Protein AF-A0A8S3YF12-F1 (afdb_monomer_lite)

Secondary structure (DSSP, 8-state):
------SSSHHHHHHHHHHHHHHTS------------------------------------HHHHHHHHHHHHHHHHHHHHHHHHHHHS-GGGPPBPPPPP--HHHHHHHHHHHHHHHHHHHT--SHHHHHHHHHHHHHHHHHHHT---B-SS----------HHHHHHHHHHHHHHHHHHHHHHHHTT---HHHHHHHHHHTTTS---TTSTTHHHHHHHHHHHHHHHHHHHHHHHHHHHHHHHHHTT----

Radius of gyration: 35.57 Å; chains: 1; bounding box: 66×86×98 Å

Sequence (253 aa):
MLSNNNNNNNNNDVAELERLRREAVPSSDENATAEDAAPQIVEQPANLDAAVNTPVVVDSNDDGTVAQELELEHMRSTLEEAIVETRSTPLENRPRLPRITLSKRNQAVVRALNPMLVTYLEACRDLCETDSILFGAALAVCRIIGANVSSAGRATGQISAIPAWRRRIEERIAKARALIDRLICFRSGNNRPRIMRTVRMAFAGTNVSLSQPDITQKLTERIDDLQQRIAAWGKRIRPIYLVYREVDTVQPE

Foldseek 3Di:
DDDDDDPPPVVVVVVVVVVVVVVPDPDDDDDDDDDDDDDDDDDDDDDDDDDDDDDDPPPDPVVVVVVVVVVLVVLVVLLVVLLVVLLPDDPLFDFDQDDDDPDPVLVVSLVSCPVVLVVQCVPDDDPSSVVSSVSSNSVSSCVSVVNDGDGSDDPVPPPPPCPPVLVVLVVLLVVLVVLLVLLVCVLVVDPPPVSVVSVCVLCPVPPDDPPDPCVNVVSVVSNVVSVVSSVVSVVVVVVVVVVVVVVVPDDDD

Structure (mmCIF, N/CA/C/O backbone):
data_AF-A0A8S3YF12-F1
#
_entry.id   AF-A0A8S3YF12-F1
#
loop_
_atom_site.group_PDB
_atom_site.id
_atom_site.type_symbol
_atom_site.label_atom_id
_atom_site.label_alt_id
_atom_site.label_comp_id
_atom_site.label_asym_id
_atom_site.label_entity_id
_atom_site.label_seq_id
_atom_site.pdbx_PDB_ins_code
_atom_site.Cartn_x
_atom_site.Cartn_y
_atom_site.Cartn_z
_atom_site.occupancy
_atom_site.B_iso_or_equiv
_atom_site.auth_seq_id
_atom_site.auth_comp_id
_atom_site.auth_asym_id
_atom_site.auth_atom_id
_atom_site.pdbx_PDB_model_num
ATOM 1 N N . MET A 1 1 ? -13.095 -57.352 11.159 1.00 39.16 1 MET A N 1
ATOM 2 C CA . MET A 1 1 ? -13.276 -56.945 9.752 1.00 39.16 1 MET A CA 1
ATOM 3 C C . MET A 1 1 ? -14.385 -55.909 9.710 1.00 39.16 1 MET A C 1
ATOM 5 O O . MET A 1 1 ? -15.525 -56.268 9.955 1.00 39.16 1 MET A O 1
ATOM 9 N N . LEU A 1 2 ? -14.047 -54.632 9.529 1.00 38.78 2 LEU A N 1
ATOM 10 C CA . LEU A 1 2 ? -14.998 -53.518 9.468 1.00 38.78 2 LEU A CA 1
ATOM 11 C C . LEU A 1 2 ? -14.567 -52.623 8.305 1.00 38.78 2 LEU A C 1
ATOM 13 O O . LEU A 1 2 ? -13.591 -51.886 8.420 1.00 38.78 2 LEU A O 1
ATOM 17 N N . SER A 1 3 ? -15.280 -52.727 7.189 1.00 39.72 3 SER A N 1
ATOM 18 C CA . SER A 1 3 ? -15.163 -51.820 6.051 1.00 39.72 3 SER A CA 1
ATOM 19 C C . SER A 1 3 ? -16.544 -51.289 5.688 1.00 39.72 3 SER A C 1
ATOM 21 O O . SER A 1 3 ? -17.538 -51.997 5.812 1.00 39.72 3 SER A O 1
ATOM 23 N N . ASN A 1 4 ? -16.524 -50.062 5.170 1.00 45.38 4 ASN A N 1
ATOM 24 C CA . ASN A 1 4 ? -17.570 -49.347 4.441 1.00 45.38 4 ASN A CA 1
ATOM 25 C C . ASN A 1 4 ? -18.636 -48.622 5.260 1.00 45.38 4 ASN A C 1
ATOM 27 O O . ASN A 1 4 ? -19.706 -49.156 5.522 1.00 45.38 4 ASN A O 1
ATOM 31 N N . ASN A 1 5 ? -18.394 -47.328 5.511 1.00 48.12 5 ASN A N 1
ATOM 32 C CA . ASN A 1 5 ? -19.496 -46.366 5.607 1.00 48.12 5 ASN A CA 1
ATOM 33 C C . ASN A 1 5 ? -19.137 -44.921 5.196 1.00 48.12 5 ASN A C 1
ATOM 35 O O . ASN A 1 5 ? -19.668 -43.974 5.761 1.00 48.12 5 ASN A O 1
ATOM 39 N N . ASN A 1 6 ? -18.242 -44.731 4.213 1.00 48.00 6 ASN A N 1
ATOM 40 C CA . ASN A 1 6 ? -17.771 -43.389 3.819 1.00 48.00 6 ASN A CA 1
ATOM 41 C C . ASN A 1 6 ? -18.109 -42.960 2.376 1.00 48.00 6 ASN A C 1
ATOM 43 O O . ASN A 1 6 ? -17.581 -41.958 1.912 1.00 48.00 6 ASN A O 1
ATOM 47 N N . ASN A 1 7 ? -18.991 -43.676 1.667 1.00 46.75 7 ASN A N 1
ATOM 48 C CA . ASN A 1 7 ? -19.263 -43.416 0.241 1.00 46.75 7 ASN A CA 1
ATOM 49 C C . ASN A 1 7 ? -20.569 -42.657 -0.067 1.00 46.75 7 ASN A C 1
ATOM 51 O O . ASN A 1 7 ? -20.826 -42.376 -1.232 1.00 46.75 7 ASN A O 1
ATOM 55 N N . ASN A 1 8 ? -21.384 -42.298 0.932 1.00 48.22 8 ASN A N 1
ATOM 56 C CA . ASN A 1 8 ? -22.699 -41.684 0.677 1.00 48.22 8 ASN A CA 1
ATOM 57 C C . ASN A 1 8 ? -22.724 -40.146 0.688 1.00 48.22 8 ASN A C 1
ATOM 59 O O . ASN A 1 8 ? -23.692 -39.579 0.193 1.00 48.22 8 ASN A O 1
ATOM 63 N N . ASN A 1 9 ? -21.691 -39.460 1.193 1.00 49.50 9 ASN A N 1
ATOM 64 C CA . ASN A 1 9 ? -21.698 -37.988 1.233 1.00 49.50 9 ASN A CA 1
ATOM 65 C C . ASN A 1 9 ? -21.225 -37.329 -0.072 1.00 49.50 9 ASN A C 1
ATOM 67 O O . ASN A 1 9 ? -21.728 -36.271 -0.420 1.00 49.50 9 ASN A O 1
ATOM 71 N N . ASN A 1 10 ? -20.330 -37.964 -0.836 1.00 52.69 10 ASN A N 1
ATOM 72 C CA . ASN A 1 10 ? -19.795 -37.354 -2.062 1.00 52.69 10 ASN A CA 1
ATOM 73 C C . ASN A 1 10 ? -20.776 -37.375 -3.246 1.00 52.69 10 ASN A C 1
ATOM 75 O O . ASN A 1 10 ? -20.643 -36.565 -4.157 1.00 52.69 10 ASN A O 1
ATOM 79 N N . ASN A 1 11 ? -21.760 -38.279 -3.256 1.00 53.56 11 ASN A N 1
ATOM 80 C CA . ASN A 1 11 ? -22.687 -38.399 -4.387 1.00 53.56 11 ASN A CA 1
ATOM 81 C C . ASN A 1 11 ? -23.771 -37.310 -4.399 1.00 53.56 11 ASN A C 1
ATOM 83 O O . ASN A 1 11 ? -24.248 -36.947 -5.473 1.00 53.56 11 ASN A O 1
ATOM 87 N N . ASN A 1 12 ? -24.137 -36.761 -3.235 1.00 54.97 12 ASN A N 1
ATOM 88 C CA . ASN A 1 12 ? -25.142 -35.698 -3.155 1.00 54.97 12 ASN A CA 1
ATOM 89 C C . ASN A 1 12 ? -24.592 -34.352 -3.651 1.00 54.97 12 ASN A C 1
ATOM 91 O O . ASN A 1 12 ? -25.285 -33.653 -4.387 1.00 54.97 12 ASN A O 1
ATOM 95 N N . ASP A 1 13 ? -23.328 -34.046 -3.348 1.00 62.59 13 ASP A N 1
ATOM 96 C CA . ASP A 1 13 ? -22.677 -32.803 -3.783 1.00 62.59 13 ASP A CA 1
ATOM 97 C C . ASP A 1 13 ? -22.473 -32.760 -5.309 1.00 62.59 13 ASP A C 1
ATOM 99 O O . ASP A 1 13 ? -22.633 -31.716 -5.945 1.00 62.59 13 ASP A O 1
ATOM 103 N N . VAL A 1 14 ? -22.168 -33.907 -5.930 1.00 70.50 14 VAL A N 1
ATOM 104 C CA . VAL A 1 14 ? -22.001 -34.015 -7.392 1.00 70.50 14 VAL A CA 1
ATOM 105 C C . VAL A 1 14 ? -23.337 -33.828 -8.114 1.00 70.50 14 VAL A C 1
ATOM 107 O O . VAL A 1 14 ? -23.399 -33.095 -9.103 1.00 70.50 14 VAL A O 1
ATOM 110 N N . ALA A 1 15 ? -24.416 -34.425 -7.600 1.00 70.81 15 ALA A N 1
ATOM 111 C CA . ALA A 1 15 ? -25.754 -34.278 -8.170 1.00 70.81 15 ALA A CA 1
ATOM 112 C C . ALA A 1 15 ? -26.280 -32.831 -8.075 1.00 70.81 15 ALA A C 1
ATOM 114 O O . ALA A 1 15 ? -26.947 -32.350 -8.994 1.00 70.81 15 ALA A O 1
ATOM 115 N N . GLU A 1 16 ? -25.954 -32.115 -6.996 1.00 69.12 16 GLU A N 1
ATOM 116 C CA . GLU A 1 16 ? -26.330 -30.710 -6.816 1.00 69.12 16 GLU A CA 1
ATOM 117 C C . GLU A 1 16 ? -25.541 -29.776 -7.754 1.00 69.12 16 GLU A C 1
ATOM 119 O O . GLU A 1 16 ? -26.125 -28.907 -8.409 1.00 69.12 16 GLU A O 1
ATOM 124 N N . LEU A 1 17 ? -24.236 -30.019 -7.926 1.00 67.75 17 LEU A N 1
ATOM 125 C CA . LEU A 1 17 ? -23.383 -29.302 -8.884 1.00 67.75 17 LEU A CA 1
ATOM 126 C C . LEU A 1 17 ? -23.809 -29.515 -10.343 1.00 67.75 17 LEU A C 1
ATOM 128 O O . LEU A 1 17 ? -23.763 -28.589 -11.156 1.00 67.75 17 LEU A O 1
ATOM 132 N N . GLU A 1 18 ? -24.241 -30.724 -10.693 1.00 74.00 18 GLU A N 1
ATOM 133 C CA . GLU A 1 18 ? -24.699 -31.057 -12.043 1.00 74.00 18 GLU A CA 1
ATOM 134 C C . GLU A 1 18 ? -26.085 -30.467 -12.354 1.00 74.00 18 GLU A C 1
ATOM 136 O O . GLU A 1 18 ? -26.389 -30.140 -13.505 1.00 74.00 18 GLU A O 1
ATOM 141 N N . ARG A 1 19 ? -26.912 -30.261 -11.323 1.00 76.56 19 ARG A N 1
ATOM 142 C CA . ARG A 1 19 ? -28.182 -29.534 -11.426 1.00 76.56 19 ARG A CA 1
ATOM 143 C C . ARG A 1 19 ? -27.956 -28.032 -11.633 1.00 76.56 19 ARG A C 1
ATOM 145 O O . ARG A 1 19 ? -28.561 -27.462 -12.535 1.00 76.56 19 ARG A O 1
ATOM 152 N N . LEU A 1 20 ? -27.032 -27.423 -10.884 1.00 70.06 20 LEU A N 1
ATOM 153 C CA . LEU A 1 20 ? -26.646 -26.012 -11.049 1.00 70.06 20 LEU A CA 1
ATOM 154 C C . LEU A 1 20 ? -26.017 -25.732 -12.425 1.00 70.06 20 LEU A C 1
ATOM 156 O O . LEU A 1 20 ? -26.275 -24.689 -13.022 1.00 70.06 20 LEU A O 1
ATOM 160 N N . ARG A 1 21 ? -25.238 -26.677 -12.973 1.00 74.12 21 ARG A N 1
ATOM 161 C CA . ARG A 1 21 ? -24.707 -26.577 -14.346 1.00 74.12 21 ARG A CA 1
ATOM 162 C C . ARG A 1 21 ? -25.799 -26.605 -15.413 1.00 74.12 21 ARG A C 1
ATOM 164 O O . ARG A 1 21 ? -25.669 -25.896 -16.402 1.00 74.12 21 ARG A O 1
ATOM 171 N N . ARG A 1 22 ? -26.859 -27.395 -15.217 1.00 67.00 22 ARG A N 1
ATOM 172 C CA . ARG A 1 22 ? -28.002 -27.458 -16.145 1.00 67.00 22 ARG A CA 1
ATOM 173 C C . ARG A 1 22 ? -28.874 -26.204 -16.104 1.00 67.00 22 ARG A C 1
ATOM 175 O O . ARG A 1 22 ? -29.429 -25.839 -17.129 1.00 67.00 22 ARG A O 1
ATOM 182 N N . GLU A 1 23 ? -28.966 -25.537 -14.957 1.00 68.88 23 GLU A N 1
ATOM 183 C CA . GLU A 1 23 ? -29.740 -24.296 -14.794 1.00 68.88 23 GLU A CA 1
ATOM 184 C C . GLU A 1 23 ? -29.012 -23.056 -15.351 1.00 68.88 23 GLU A C 1
ATOM 186 O O . GLU A 1 23 ? -29.649 -22.097 -15.775 1.00 68.88 23 GLU A O 1
ATOM 191 N N . ALA A 1 24 ? -27.676 -23.086 -15.407 1.00 62.28 24 ALA A N 1
ATOM 192 C CA . ALA A 1 24 ? -26.853 -21.995 -15.938 1.00 62.28 24 ALA A CA 1
ATOM 193 C C . ALA A 1 24 ? -26.746 -21.962 -17.478 1.00 62.28 24 ALA A C 1
ATOM 195 O O . ALA A 1 24 ? -26.139 -21.037 -18.022 1.00 62.28 24 ALA A O 1
ATOM 196 N N . VAL A 1 25 ? -27.304 -22.951 -18.186 1.00 60.25 25 VAL A N 1
ATOM 197 C CA . VAL A 1 25 ? -27.374 -22.951 -19.653 1.00 60.25 25 VAL A CA 1
ATOM 198 C C . VAL A 1 25 ? -28.697 -22.301 -20.066 1.00 60.25 25 VAL A C 1
ATOM 200 O O . VAL A 1 25 ? -29.753 -22.864 -19.773 1.00 60.25 25 VAL A O 1
ATOM 203 N N . PRO A 1 26 ? -28.688 -21.129 -20.726 1.00 49.03 26 PRO A N 1
ATOM 204 C CA . PRO A 1 26 ? -29.917 -20.529 -21.221 1.00 49.03 26 PRO A CA 1
ATOM 205 C C . PRO A 1 26 ? -30.552 -21.458 -22.262 1.00 49.03 26 PRO A C 1
ATOM 207 O O . PRO A 1 26 ? -29.928 -21.798 -23.268 1.00 49.03 26 PRO A O 1
ATOM 210 N N . SER A 1 27 ? -31.794 -21.869 -22.001 1.00 44.16 27 SER A N 1
ATOM 211 C CA . SER A 1 27 ? -32.641 -22.614 -22.930 1.00 44.16 27 SER A CA 1
ATOM 212 C C . SER A 1 27 ? -32.802 -21.810 -24.220 1.00 44.16 27 SER A C 1
ATOM 214 O O . SER A 1 27 ? -33.503 -20.798 -24.240 1.00 44.16 27 SER A O 1
ATOM 216 N N . SER A 1 28 ? -32.117 -22.237 -25.273 1.00 41.47 28 SER A N 1
ATOM 217 C CA . SER A 1 28 ? -32.374 -21.786 -26.637 1.00 41.47 28 SER A CA 1
ATOM 218 C C . SER A 1 28 ? -33.278 -22.821 -27.275 1.00 41.47 28 SER A C 1
ATOM 220 O O . SER A 1 28 ? -32.891 -23.981 -27.266 1.00 41.47 28 SER A O 1
ATOM 222 N N . ASP A 1 29 ? -34.466 -22.382 -27.696 1.00 36.72 29 ASP A N 1
ATOM 223 C CA . ASP A 1 29 ? -35.371 -22.973 -28.699 1.00 36.72 29 ASP A CA 1
ATOM 224 C C . ASP A 1 29 ? -36.693 -22.168 -28.616 1.00 36.72 29 ASP A C 1
ATOM 226 O O . ASP A 1 29 ? -37.252 -22.024 -27.532 1.00 36.72 29 ASP A O 1
ATOM 230 N N . GLU A 1 30 ? -37.265 -21.521 -29.633 1.00 36.62 30 GLU A N 1
ATOM 231 C CA . GLU A 1 30 ? -37.010 -21.410 -31.071 1.00 36.62 30 GLU A CA 1
ATOM 232 C C . GLU A 1 30 ? -37.659 -20.098 -31.566 1.00 36.62 30 GLU A C 1
ATOM 234 O O . GLU A 1 30 ? -38.790 -19.778 -31.193 1.00 36.62 30 GLU A O 1
ATOM 239 N N . ASN A 1 31 ? -37.001 -19.369 -32.472 1.00 30.09 31 ASN A N 1
ATOM 240 C CA . ASN A 1 31 ? -37.665 -19.017 -33.727 1.00 30.09 31 ASN A CA 1
ATOM 241 C C . ASN A 1 31 ? -36.617 -18.798 -34.822 1.00 30.09 31 ASN A C 1
ATOM 243 O O . ASN A 1 31 ? -35.714 -17.970 -34.702 1.00 30.09 31 ASN A O 1
ATOM 247 N N . ALA A 1 32 ? -36.742 -19.601 -35.870 1.00 31.33 32 ALA A N 1
ATOM 248 C CA . ALA A 1 32 ? -35.842 -19.675 -36.999 1.00 31.33 32 ALA A CA 1
ATOM 249 C C . ALA A 1 32 ? -35.928 -18.431 -37.895 1.00 31.33 32 ALA A C 1
ATOM 251 O O . ALA A 1 32 ? -37.008 -18.027 -38.321 1.00 31.33 32 ALA A O 1
ATOM 252 N N . THR A 1 33 ? -34.777 -17.906 -38.307 1.00 31.94 33 THR A N 1
ATOM 253 C CA . THR A 1 33 ? -34.551 -17.568 -39.718 1.00 31.94 33 THR A CA 1
ATOM 254 C C . THR A 1 33 ? -33.071 -17.779 -40.012 1.00 31.94 33 THR A C 1
ATOM 256 O O . THR A 1 33 ? -32.206 -17.158 -39.400 1.00 31.94 33 THR A O 1
ATOM 259 N N . ALA A 1 34 ? -32.802 -18.740 -40.888 1.00 34.72 34 ALA A N 1
ATOM 260 C CA . ALA A 1 34 ? -31.485 -19.034 -41.415 1.00 34.72 34 ALA A CA 1
ATOM 261 C C . ALA A 1 34 ? -31.004 -17.877 -42.300 1.00 34.72 34 ALA A C 1
ATOM 263 O O . ALA A 1 34 ? -31.772 -17.399 -43.127 1.00 34.72 34 ALA A O 1
ATOM 264 N N . GLU A 1 35 ? -29.744 -17.474 -42.158 1.00 33.69 35 GLU A N 1
ATOM 265 C CA . GLU A 1 35 ? -28.785 -17.601 -43.255 1.00 33.69 35 GLU A CA 1
ATOM 266 C C . GLU A 1 35 ? -27.343 -17.507 -42.734 1.00 33.69 35 GLU A C 1
ATOM 268 O O . GLU A 1 35 ? -26.997 -16.756 -41.825 1.00 33.69 35 GLU A O 1
ATOM 273 N N . ASP A 1 36 ? -26.568 -18.417 -43.296 1.00 32.56 36 ASP A N 1
ATOM 274 C CA . ASP A 1 36 ? -25.232 -18.896 -42.992 1.00 32.56 36 ASP A CA 1
ATOM 275 C C . ASP A 1 36 ? -24.141 -17.902 -43.426 1.00 32.56 36 ASP A C 1
ATOM 277 O O . ASP A 1 36 ? -24.201 -17.390 -44.540 1.00 32.56 36 ASP A O 1
ATOM 281 N N . ALA A 1 37 ? -23.136 -17.651 -42.575 1.00 31.22 37 ALA A N 1
ATOM 282 C CA . ALA A 1 37 ? -21.797 -17.226 -43.007 1.00 31.22 37 ALA A CA 1
ATOM 283 C C . ALA A 1 37 ? -20.801 -17.202 -41.832 1.00 31.22 37 ALA A C 1
ATOM 285 O O . ALA A 1 37 ? -20.709 -16.241 -41.063 1.00 31.22 37 ALA A O 1
ATOM 286 N N . ALA A 1 38 ? -20.008 -18.267 -41.726 1.00 36.12 38 ALA A N 1
ATOM 287 C CA . ALA A 1 38 ? -18.781 -18.317 -40.937 1.00 36.12 38 ALA A CA 1
ATOM 288 C C . ALA A 1 38 ? -17.734 -17.276 -41.415 1.00 36.12 38 ALA A C 1
ATOM 290 O O . ALA A 1 38 ? -17.714 -16.918 -42.596 1.00 36.12 38 ALA A O 1
ATOM 291 N N . PRO A 1 39 ? -16.817 -16.810 -40.543 1.00 32.25 39 PRO A N 1
ATOM 292 C CA . PRO A 1 39 ? -15.777 -15.860 -40.929 1.00 32.25 39 PRO A CA 1
ATOM 293 C C . PRO A 1 39 ? -14.711 -16.542 -41.799 1.00 32.25 39 PRO A C 1
ATOM 295 O O . PRO A 1 39 ? -13.988 -17.428 -41.343 1.00 32.25 39 PRO A O 1
ATOM 298 N N . GLN A 1 40 ? -14.611 -16.117 -43.060 1.00 31.45 40 GLN A N 1
ATOM 299 C CA . GLN A 1 40 ? -13.577 -16.573 -43.986 1.00 31.45 40 GLN A CA 1
ATOM 300 C C . GLN A 1 40 ? -12.213 -15.945 -43.672 1.00 31.45 40 GLN A C 1
ATOM 302 O O . GLN A 1 40 ? -12.055 -14.727 -43.589 1.00 31.45 40 GLN A O 1
ATOM 307 N N . ILE A 1 41 ? -11.226 -16.831 -43.557 1.00 32.56 41 ILE A N 1
ATOM 308 C CA . ILE A 1 41 ? -9.798 -16.587 -43.754 1.00 32.56 41 ILE A CA 1
ATOM 309 C C . ILE A 1 41 ? -9.602 -16.167 -45.218 1.00 32.56 41 ILE A C 1
ATOM 311 O O . ILE A 1 41 ? -10.042 -16.885 -46.113 1.00 32.56 41 ILE A O 1
ATOM 315 N N . VAL A 1 42 ? -8.932 -15.041 -45.469 1.00 30.91 42 VAL A N 1
ATOM 316 C CA . VAL A 1 42 ? -8.471 -14.662 -46.814 1.00 30.91 42 VAL A CA 1
ATOM 317 C C . VAL A 1 42 ? -6.970 -14.394 -46.764 1.00 30.91 42 VAL A C 1
ATOM 319 O O . VAL A 1 42 ? -6.515 -13.400 -46.197 1.00 30.91 42 VAL A O 1
ATOM 322 N N . GLU A 1 43 ? -6.209 -15.305 -47.365 1.00 31.41 43 GLU A N 1
ATOM 323 C CA . GLU A 1 43 ? -4.841 -15.079 -47.826 1.00 31.41 43 GLU A CA 1
ATOM 324 C C . GLU A 1 43 ? -4.853 -14.291 -49.155 1.00 31.41 43 GLU A C 1
ATOM 326 O O . GLU A 1 43 ? -5.539 -14.704 -50.081 1.00 31.41 43 GLU A O 1
ATOM 331 N N . GLN A 1 44 ? -4.073 -13.193 -49.200 1.00 33.84 44 GLN A N 1
ATOM 332 C CA . GLN A 1 44 ? -3.185 -12.671 -50.278 1.00 33.84 44 GLN A CA 1
ATOM 333 C C . GLN A 1 44 ? -3.686 -12.487 -51.745 1.00 33.84 44 GLN A C 1
ATOM 335 O O . GLN A 1 44 ? -4.543 -13.234 -52.198 1.00 33.84 44 GLN A O 1
ATOM 340 N N . PRO A 1 45 ? -3.143 -11.520 -52.545 1.00 38.34 45 PRO A N 1
ATOM 341 C CA . PRO A 1 45 ? -1.699 -11.384 -52.811 1.00 38.34 45 PRO A CA 1
ATOM 342 C C . PRO A 1 45 ? -1.123 -9.960 -52.985 1.00 38.34 45 PRO A C 1
ATOM 344 O O . PRO A 1 45 ? -1.816 -8.948 -53.039 1.00 38.34 45 PRO A O 1
ATOM 347 N N . ALA A 1 46 ? 0.208 -9.939 -53.071 1.00 30.09 46 ALA A N 1
ATOM 348 C CA . ALA A 1 46 ? 1.090 -8.819 -53.373 1.00 30.09 46 ALA A CA 1
ATOM 349 C C . ALA A 1 46 ? 0.751 -8.054 -54.668 1.00 30.09 46 ALA A C 1
ATOM 351 O O . ALA A 1 46 ? 0.431 -8.673 -55.681 1.00 30.09 46 ALA A O 1
ATOM 352 N N . ASN A 1 47 ? 0.982 -6.732 -54.676 1.00 27.77 47 ASN A N 1
ATOM 353 C CA . ASN A 1 47 ? 1.709 -6.100 -55.781 1.00 27.77 47 ASN A CA 1
ATOM 354 C C . ASN A 1 47 ? 2.316 -4.732 -55.426 1.00 27.77 47 ASN A C 1
ATOM 356 O O . ASN A 1 47 ? 1.788 -3.988 -54.603 1.00 27.77 47 ASN A O 1
ATOM 360 N N . LEU A 1 48 ? 3.456 -4.487 -56.067 1.00 31.44 48 LEU A N 1
ATOM 361 C CA . LEU A 1 48 ? 4.395 -3.381 -55.929 1.00 31.44 48 LEU A CA 1
ATOM 362 C C . LEU A 1 48 ? 3.942 -2.078 -56.617 1.00 31.44 48 LEU A C 1
ATOM 364 O O . LEU A 1 48 ? 3.122 -2.091 -57.529 1.00 31.44 48 LEU A O 1
ATOM 368 N N . ASP A 1 49 ? 4.609 -0.999 -56.194 1.00 28.69 49 ASP A N 1
ATOM 369 C CA . ASP A 1 49 ? 4.894 0.265 -56.890 1.00 28.69 49 ASP A CA 1
ATOM 370 C C . ASP A 1 49 ? 3.764 1.261 -57.198 1.00 28.69 49 ASP A C 1
ATOM 372 O O . ASP A 1 49 ? 3.023 1.143 -58.168 1.00 28.69 49 ASP A O 1
ATOM 376 N N . ALA A 1 50 ? 3.792 2.384 -56.469 1.00 30.47 50 ALA A N 1
ATOM 377 C CA . ALA A 1 50 ? 3.627 3.713 -57.063 1.00 30.47 50 ALA A CA 1
ATOM 378 C C . ALA A 1 50 ? 4.264 4.785 -56.163 1.00 30.47 50 ALA A C 1
ATOM 380 O O . ALA A 1 50 ? 3.704 5.207 -55.152 1.00 30.47 50 ALA A O 1
ATOM 381 N N . ALA A 1 51 ? 5.448 5.242 -56.566 1.00 37.12 51 ALA A N 1
ATOM 382 C CA . ALA A 1 51 ? 6.017 6.505 -56.132 1.00 37.12 51 ALA A CA 1
ATOM 383 C C . ALA A 1 51 ? 5.098 7.664 -56.552 1.00 37.12 51 ALA A C 1
ATOM 385 O O . ALA A 1 51 ? 4.800 7.814 -57.735 1.00 37.12 51 ALA A O 1
ATOM 386 N N . VAL A 1 52 ? 4.710 8.524 -55.608 1.00 34.38 52 VAL A N 1
ATOM 387 C CA . VAL A 1 52 ? 4.268 9.888 -55.918 1.00 34.38 52 VAL A CA 1
ATOM 388 C C . VAL A 1 52 ? 4.956 10.844 -54.958 1.00 34.38 52 VAL A C 1
ATOM 390 O O . VAL A 1 52 ? 4.763 10.813 -53.745 1.00 34.38 52 VAL A O 1
ATOM 393 N N . ASN A 1 53 ? 5.804 11.662 -55.570 1.00 34.81 53 ASN A N 1
ATOM 394 C CA . ASN A 1 53 ? 6.545 12.755 -54.979 1.00 34.81 53 ASN A CA 1
ATOM 395 C C . ASN A 1 53 ? 5.629 13.803 -54.324 1.00 34.81 53 ASN A C 1
ATOM 397 O O . ASN A 1 53 ? 4.508 14.061 -54.756 1.00 34.81 53 ASN A O 1
ATOM 401 N N . THR A 1 54 ? 6.205 14.411 -53.296 1.00 36.84 54 THR A N 1
ATOM 402 C CA . THR A 1 54 ? 5.794 15.534 -52.446 1.00 36.84 54 THR A CA 1
ATOM 403 C C . THR A 1 54 ? 5.190 16.747 -53.180 1.00 36.84 54 THR A C 1
ATOM 405 O O . THR A 1 54 ? 5.423 16.963 -54.368 1.00 36.84 54 THR A O 1
ATOM 408 N N . PRO A 1 55 ? 4.573 17.663 -52.412 1.00 34.66 55 PRO A N 1
ATOM 409 C CA . PRO A 1 55 ? 5.288 18.916 -52.209 1.00 34.66 55 PRO A CA 1
ATOM 410 C C . PRO A 1 55 ? 5.550 19.188 -50.732 1.00 34.66 55 PRO A C 1
ATOM 412 O O . PRO A 1 55 ? 4.659 19.207 -49.886 1.00 34.66 55 PRO A O 1
ATOM 415 N N . VAL A 1 56 ? 6.832 19.420 -50.477 1.00 42.84 56 VAL A N 1
ATOM 416 C CA . VAL A 1 56 ? 7.384 20.058 -49.292 1.00 42.84 56 VAL A CA 1
ATOM 417 C C . VAL A 1 56 ? 6.792 21.464 -49.214 1.00 42.84 56 VAL A C 1
ATOM 419 O O . VAL A 1 56 ? 7.079 22.304 -50.066 1.00 42.84 56 VAL A O 1
ATOM 422 N N . VAL A 1 57 ? 5.971 21.729 -48.200 1.00 39.47 57 VAL A N 1
ATOM 423 C CA . VAL A 1 57 ? 5.720 23.104 -47.765 1.00 39.47 57 VAL A CA 1
ATOM 424 C C . VAL A 1 57 ? 6.864 23.453 -46.825 1.00 39.47 57 VAL A C 1
ATOM 426 O O . VAL A 1 57 ? 6.894 23.025 -45.674 1.00 39.47 57 VAL A O 1
ATOM 429 N N . VAL A 1 58 ? 7.850 24.161 -47.373 1.00 46.91 58 VAL A N 1
ATOM 430 C CA . VAL A 1 58 ? 8.890 24.845 -46.607 1.00 46.91 58 VAL A CA 1
ATOM 431 C C . VAL A 1 58 ? 8.197 25.996 -45.884 1.00 46.91 58 VAL A C 1
ATOM 433 O O . VAL A 1 58 ? 7.901 27.015 -46.503 1.00 46.91 58 VAL A O 1
ATOM 436 N N . ASP A 1 59 ? 7.894 25.812 -44.601 1.00 35.66 59 ASP A N 1
ATOM 437 C CA . ASP A 1 59 ? 7.629 26.930 -43.699 1.00 35.66 59 ASP A CA 1
ATOM 438 C C . ASP A 1 59 ? 8.890 27.154 -42.864 1.00 35.66 59 ASP A C 1
ATOM 440 O O . ASP A 1 59 ? 9.264 26.345 -42.011 1.00 35.66 59 ASP A O 1
ATOM 444 N N . SER A 1 60 ? 9.612 28.211 -43.218 1.00 48.09 60 SER A N 1
ATOM 445 C CA . SER A 1 60 ? 10.908 28.579 -42.662 1.00 48.09 60 SER A CA 1
ATOM 446 C C . SER A 1 60 ? 10.758 29.101 -41.232 1.00 48.09 60 SER A C 1
ATOM 448 O O . SER A 1 60 ? 10.703 30.307 -41.013 1.00 48.09 60 SER A O 1
ATOM 450 N N . ASN A 1 61 ? 10.750 28.192 -40.257 1.00 42.25 61 ASN A N 1
ATOM 451 C CA . ASN A 1 61 ? 11.045 28.493 -38.855 1.00 42.25 61 ASN A CA 1
ATOM 452 C C . ASN A 1 61 ? 12.353 27.785 -38.468 1.00 42.25 61 ASN A C 1
ATOM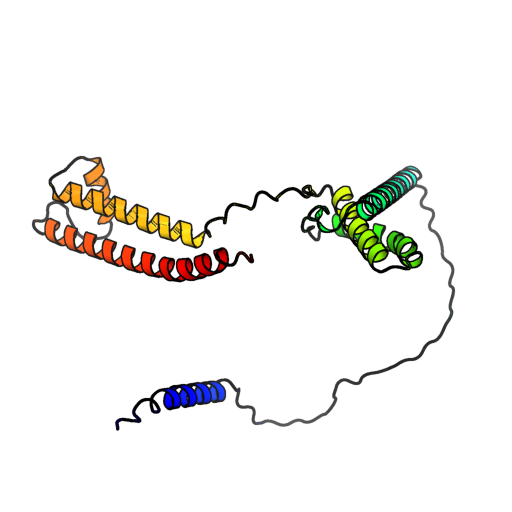 454 O O . ASN A 1 61 ? 12.359 26.692 -37.904 1.00 42.25 61 ASN A O 1
ATOM 458 N N . ASP A 1 62 ? 13.469 28.423 -38.816 1.00 53.53 62 ASP A N 1
ATOM 459 C CA . ASP A 1 62 ? 14.851 27.937 -38.654 1.00 53.53 62 ASP A CA 1
ATOM 460 C C . ASP A 1 62 ? 15.235 27.629 -37.185 1.00 53.53 62 ASP A C 1
ATOM 462 O O . ASP A 1 62 ? 16.105 26.810 -36.917 1.00 53.53 62 ASP A O 1
ATOM 466 N N . ASP A 1 63 ? 14.513 28.189 -36.208 1.00 53.88 63 ASP A N 1
ATOM 467 C CA . ASP A 1 63 ? 14.763 27.974 -34.770 1.00 53.88 63 ASP A CA 1
ATOM 468 C C . ASP A 1 63 ? 14.141 26.664 -34.226 1.00 53.88 63 ASP A C 1
ATOM 470 O O . ASP A 1 63 ? 14.636 26.058 -33.276 1.00 53.88 63 ASP A O 1
ATOM 474 N N . GLY A 1 64 ? 13.065 26.170 -34.854 1.00 56.66 64 GLY A N 1
ATOM 475 C CA . GLY A 1 64 ? 12.378 24.941 -34.427 1.00 56.66 64 GLY A CA 1
ATOM 476 C C . GLY A 1 64 ? 13.079 23.656 -34.877 1.00 56.66 64 GLY A C 1
ATOM 477 O O . GLY A 1 64 ? 13.021 22.638 -34.187 1.00 56.66 64 GLY A O 1
ATOM 478 N N . THR A 1 65 ? 13.774 23.712 -36.014 1.00 62.34 65 THR A N 1
ATOM 479 C CA . THR A 1 65 ? 14.437 22.552 -36.630 1.00 62.34 65 THR A CA 1
ATOM 480 C C . THR A 1 65 ? 15.696 22.156 -35.860 1.00 62.34 65 THR A C 1
ATOM 482 O O . THR A 1 65 ? 15.890 20.980 -35.559 1.00 62.34 65 THR A O 1
ATOM 485 N N . VAL A 1 66 ? 16.502 23.142 -35.450 1.00 66.38 66 VAL A N 1
ATOM 486 C CA . VAL A 1 66 ? 17.736 22.917 -34.677 1.00 66.38 66 VAL A CA 1
ATOM 487 C C . VAL A 1 66 ? 17.426 22.349 -33.289 1.00 66.38 66 VAL A C 1
ATOM 489 O O . VAL A 1 66 ? 18.102 21.432 -32.826 1.00 66.38 66 VAL A O 1
ATOM 492 N N . ALA A 1 67 ? 16.372 22.841 -32.629 1.00 70.44 67 ALA A N 1
ATOM 493 C CA . ALA A 1 67 ? 15.944 22.331 -31.326 1.00 70.44 67 ALA A CA 1
ATOM 494 C C . ALA A 1 67 ? 15.454 20.873 -31.402 1.00 70.44 67 ALA A C 1
ATOM 496 O O . ALA A 1 67 ? 15.769 20.066 -30.526 1.00 70.44 67 ALA A O 1
ATOM 497 N N . GLN A 1 68 ? 14.719 20.525 -32.461 1.00 77.69 68 GLN A N 1
ATOM 498 C CA . GLN A 1 68 ? 14.228 19.167 -32.685 1.00 77.69 68 GLN A CA 1
ATOM 499 C C . GLN A 1 68 ? 15.361 18.191 -33.033 1.00 77.69 68 GLN A C 1
ATOM 501 O O . GLN A 1 68 ? 15.364 17.052 -32.564 1.00 77.69 68 GLN A O 1
ATOM 506 N N . GLU A 1 69 ? 16.339 18.632 -33.822 1.00 81.00 69 GLU A N 1
ATOM 507 C CA . GLU A 1 69 ? 17.527 17.843 -34.152 1.00 81.00 69 GLU A CA 1
ATOM 508 C C . GLU A 1 69 ? 18.405 17.596 -32.917 1.00 81.00 69 GLU A C 1
ATOM 510 O O . GLU A 1 69 ? 18.837 16.468 -32.677 1.00 81.00 69 GLU A O 1
ATOM 515 N N . LEU A 1 70 ? 18.576 18.609 -32.064 1.00 82.19 70 LEU A N 1
ATOM 516 C CA . LEU A 1 70 ? 19.304 18.479 -30.801 1.00 82.19 70 LEU A CA 1
ATOM 517 C C . LEU A 1 70 ? 18.597 17.538 -29.809 1.00 82.19 70 LEU A C 1
ATOM 519 O O . LEU A 1 70 ? 19.257 16.776 -29.101 1.00 82.19 70 LEU A O 1
ATOM 523 N N . GLU A 1 71 ? 17.260 17.542 -29.771 1.00 86.00 71 GLU A N 1
ATOM 524 C CA . GLU A 1 71 ? 16.478 16.597 -28.963 1.00 86.00 71 GLU A CA 1
ATOM 525 C C . GLU A 1 71 ? 16.617 15.155 -29.484 1.00 86.00 71 GLU A C 1
ATOM 527 O O . GLU A 1 71 ? 16.793 14.226 -28.693 1.00 86.00 71 GLU A O 1
ATOM 532 N N . LEU A 1 72 ? 16.595 14.957 -30.807 1.00 87.69 72 LEU A N 1
ATOM 533 C CA . LEU A 1 72 ? 16.817 13.649 -31.432 1.00 87.69 72 LEU A CA 1
ATOM 534 C C . LEU A 1 72 ? 18.218 13.105 -31.147 1.00 87.69 72 LEU A C 1
ATOM 536 O O . LEU A 1 72 ? 18.354 11.931 -30.797 1.00 87.69 72 LEU A O 1
ATOM 540 N N . GLU A 1 73 ? 19.241 13.950 -31.242 1.00 89.69 73 GLU A N 1
ATOM 541 C CA . GLU A 1 73 ? 20.618 13.546 -30.966 1.00 89.69 73 GLU A CA 1
ATOM 542 C C . GLU A 1 73 ? 20.829 13.237 -29.478 1.00 89.69 73 GLU A C 1
ATOM 544 O O . GLU A 1 73 ? 21.464 12.243 -29.128 1.00 89.69 73 GLU A O 1
ATOM 549 N N . HIS A 1 74 ? 20.198 14.001 -28.581 1.00 91.44 74 HIS A N 1
ATOM 550 C CA . HIS A 1 74 ? 20.192 13.680 -27.154 1.00 91.44 74 HIS A CA 1
ATOM 551 C C . HIS A 1 74 ? 19.551 12.310 -26.867 1.00 91.44 74 HIS A C 1
ATOM 553 O O . HIS A 1 74 ? 20.074 11.529 -26.063 1.00 91.44 74 HIS A O 1
ATOM 559 N N . MET A 1 75 ? 18.440 11.985 -27.538 1.00 92.19 75 MET A N 1
ATOM 560 C CA . MET A 1 75 ? 17.799 10.671 -27.419 1.00 92.19 75 MET A CA 1
ATOM 561 C C . MET A 1 75 ? 18.690 9.545 -27.956 1.00 92.19 75 MET A C 1
ATOM 563 O O . MET A 1 75 ? 18.768 8.494 -27.315 1.00 92.19 75 MET A O 1
ATOM 567 N N . ARG A 1 76 ? 19.396 9.768 -29.074 1.00 92.69 76 ARG A N 1
ATOM 568 C CA . ARG A 1 76 ? 20.370 8.812 -29.622 1.00 92.69 76 ARG A CA 1
ATOM 569 C C . ARG A 1 76 ? 21.525 8.572 -28.647 1.00 92.69 76 ARG A C 1
ATOM 571 O O . ARG A 1 76 ? 21.766 7.422 -28.294 1.00 92.69 76 ARG A O 1
ATOM 578 N N . SER A 1 77 ? 22.176 9.627 -28.154 1.00 93.31 77 SER A N 1
ATOM 579 C CA . SER A 1 77 ? 23.281 9.512 -27.185 1.00 93.31 77 SER A CA 1
ATOM 580 C C . SER A 1 77 ? 22.849 8.734 -25.941 1.00 93.31 77 SER A C 1
ATOM 582 O O . SER A 1 77 ? 23.519 7.798 -25.510 1.00 93.31 77 SER A O 1
ATOM 584 N N . THR A 1 78 ? 21.666 9.052 -25.403 1.00 93.31 78 THR A N 1
ATOM 585 C CA . THR A 1 78 ? 21.126 8.370 -24.216 1.00 93.31 78 THR A CA 1
ATOM 586 C C . THR A 1 78 ? 20.857 6.883 -24.475 1.00 93.31 78 THR A C 1
ATOM 588 O O . THR A 1 78 ? 21.047 6.050 -23.584 1.00 93.31 78 THR A O 1
ATOM 591 N N . LEU A 1 79 ? 20.403 6.534 -25.683 1.00 93.62 79 LEU A N 1
ATOM 592 C CA . LEU A 1 79 ? 20.194 5.150 -26.099 1.00 93.62 79 LEU A CA 1
ATOM 593 C C . LEU A 1 79 ? 21.520 4.389 -26.183 1.00 93.62 79 LEU A C 1
ATOM 595 O O . LEU A 1 79 ? 21.621 3.288 -25.643 1.00 93.62 79 LEU A O 1
ATOM 599 N N . GLU A 1 80 ? 22.536 4.971 -26.814 1.00 93.44 80 GLU A N 1
ATOM 600 C CA . GLU A 1 80 ? 23.854 4.347 -26.958 1.00 93.44 80 GLU A CA 1
ATOM 601 C C . GLU A 1 80 ? 24.522 4.109 -25.604 1.00 93.44 80 GLU A C 1
ATOM 603 O O . GLU A 1 80 ? 24.980 2.998 -25.325 1.00 93.44 80 GLU A O 1
ATOM 608 N N . GLU A 1 81 ? 24.491 5.108 -24.721 1.00 93.19 81 GLU A N 1
ATOM 609 C CA . GLU A 1 81 ? 24.988 4.991 -23.349 1.00 93.19 81 GLU A CA 1
ATOM 610 C C . GLU A 1 81 ? 24.294 3.852 -22.591 1.00 93.19 81 GLU A C 1
ATOM 612 O O . GLU A 1 81 ? 24.954 3.011 -21.973 1.00 93.19 81 GLU A O 1
ATOM 617 N N . ALA A 1 82 ? 22.962 3.775 -22.675 1.00 92.06 82 ALA A N 1
ATOM 618 C CA . ALA A 1 82 ? 22.192 2.728 -22.011 1.00 92.06 82 ALA A CA 1
ATOM 619 C C . ALA A 1 82 ? 22.483 1.331 -22.586 1.00 92.06 82 ALA A C 1
ATOM 621 O O . ALA A 1 82 ? 22.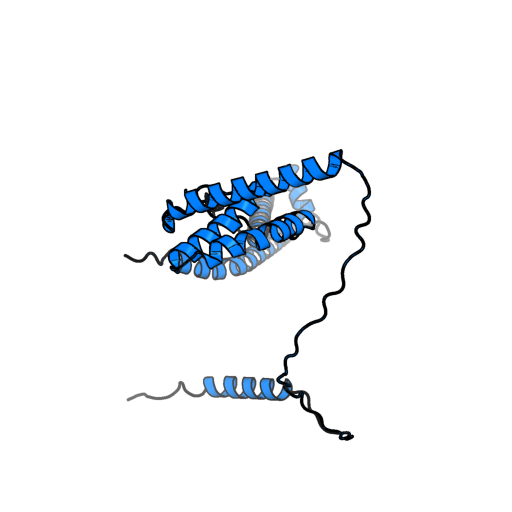537 0.354 -21.837 1.00 92.06 82 ALA A O 1
ATOM 622 N N . ILE A 1 83 ? 22.699 1.201 -23.897 1.00 91.75 83 ILE A N 1
ATOM 623 C CA . ILE A 1 83 ? 23.062 -0.078 -24.525 1.00 91.75 83 ILE A CA 1
ATOM 624 C C . ILE A 1 83 ? 24.457 -0.533 -24.066 1.00 91.75 83 ILE A C 1
ATOM 626 O O . ILE A 1 83 ? 24.648 -1.702 -23.729 1.00 91.75 83 ILE A O 1
ATOM 630 N N . VAL A 1 84 ? 25.435 0.372 -24.009 1.00 91.31 84 VAL A N 1
ATOM 631 C CA . VAL A 1 84 ? 26.800 0.049 -23.555 1.00 91.31 84 VAL A CA 1
ATOM 632 C C . VAL A 1 84 ? 26.812 -0.381 -22.083 1.00 91.31 84 VAL A C 1
ATOM 634 O O . VAL A 1 84 ? 27.425 -1.390 -21.718 1.00 91.31 84 VAL A O 1
ATOM 637 N N . GLU A 1 85 ? 26.079 0.334 -21.233 1.00 90.25 85 GLU A N 1
ATOM 638 C CA . GLU A 1 85 ? 25.939 0.008 -19.811 1.00 90.25 85 GLU A CA 1
ATOM 639 C C . GLU A 1 85 ? 25.286 -1.365 -19.592 1.00 90.25 85 GLU A C 1
ATOM 641 O O . GLU A 1 85 ? 25.719 -2.165 -18.763 1.00 90.25 85 GLU A O 1
ATOM 646 N N . THR A 1 86 ? 24.255 -1.683 -20.365 1.00 88.62 86 THR A N 1
ATOM 647 C CA . THR A 1 86 ? 23.482 -2.920 -20.179 1.00 88.62 86 THR A CA 1
ATOM 648 C C . THR A 1 86 ? 24.186 -4.155 -20.723 1.00 88.62 86 THR A C 1
ATOM 650 O O . THR A 1 86 ? 24.028 -5.234 -20.151 1.00 88.62 86 THR A O 1
ATOM 653 N N . ARG A 1 87 ? 25.033 -4.000 -21.749 1.00 88.31 87 ARG A N 1
ATOM 654 C CA . ARG A 1 87 ? 25.938 -5.057 -22.234 1.00 88.31 87 ARG A CA 1
ATOM 655 C C . ARG A 1 87 ? 27.010 -5.439 -21.214 1.00 88.31 87 ARG A C 1
ATOM 657 O O . ARG A 1 87 ? 27.398 -6.599 -21.142 1.00 88.31 87 ARG A O 1
ATOM 664 N N . SER A 1 88 ? 27.486 -4.475 -20.429 1.00 82.81 88 SER A N 1
ATOM 665 C CA . SER A 1 88 ? 28.505 -4.697 -19.391 1.00 82.81 88 SER A CA 1
ATOM 666 C C . SER A 1 88 ? 27.924 -5.139 -18.042 1.00 82.81 88 SER A C 1
ATOM 668 O O . SER A 1 88 ? 28.675 -5.550 -17.156 1.00 82.81 88 SER A O 1
ATOM 670 N N . THR A 1 89 ? 26.596 -5.112 -17.887 1.00 84.31 89 THR A N 1
ATOM 671 C CA . THR A 1 89 ? 25.911 -5.446 -16.633 1.00 84.31 89 THR A CA 1
ATOM 672 C C . THR A 1 89 ? 25.225 -6.818 -16.720 1.00 84.31 89 THR A C 1
ATOM 674 O O . THR A 1 89 ? 24.306 -6.991 -17.530 1.00 84.31 89 THR A O 1
ATOM 677 N N . PRO A 1 90 ? 25.594 -7.797 -15.869 1.00 83.44 90 PRO A N 1
ATOM 678 C CA . PRO A 1 90 ? 24.922 -9.094 -15.841 1.00 83.44 90 PRO A CA 1
ATOM 679 C C . PRO A 1 90 ? 23.468 -8.947 -15.375 1.00 83.44 90 PRO A C 1
ATOM 681 O O . PRO A 1 90 ? 23.139 -8.026 -14.627 1.00 83.44 90 PRO A O 1
ATOM 684 N N . LEU A 1 91 ? 22.602 -9.880 -15.785 1.00 79.88 91 LEU A N 1
ATOM 685 C CA . LEU A 1 91 ? 21.150 -9.829 -15.550 1.00 79.88 91 LEU A CA 1
ATOM 686 C C . LEU A 1 91 ? 20.767 -9.576 -14.083 1.00 79.88 91 LEU A C 1
ATOM 688 O O . LEU A 1 91 ? 19.855 -8.801 -13.810 1.00 79.88 91 LEU A O 1
ATOM 692 N N . GLU A 1 92 ? 21.492 -10.180 -13.142 1.00 81.00 92 GLU A N 1
ATOM 693 C CA . GLU A 1 92 ? 21.251 -10.066 -11.696 1.00 81.00 92 GLU A CA 1
ATOM 694 C C . GLU A 1 92 ? 21.451 -8.643 -11.155 1.00 81.00 92 GLU A C 1
ATOM 696 O O . GLU A 1 92 ? 20.804 -8.243 -10.186 1.00 81.00 92 GLU A O 1
ATOM 701 N N . ASN A 1 93 ? 22.313 -7.863 -11.812 1.00 82.75 93 ASN A N 1
ATOM 702 C CA . ASN A 1 93 ? 22.694 -6.512 -11.404 1.00 82.75 93 ASN A CA 1
ATOM 703 C C . ASN A 1 93 ? 21.969 -5.425 -12.206 1.00 82.75 93 ASN A C 1
ATOM 705 O O . ASN A 1 93 ? 22.224 -4.235 -12.005 1.00 82.75 93 ASN A O 1
ATOM 709 N N . ARG A 1 94 ? 21.066 -5.799 -13.119 1.00 85.81 94 ARG A N 1
ATOM 710 C CA . ARG A 1 94 ? 20.303 -4.822 -13.895 1.00 85.81 94 ARG A CA 1
ATOM 711 C C . ARG A 1 94 ? 19.279 -4.112 -13.005 1.00 85.81 94 ARG A C 1
ATOM 713 O O . ARG A 1 94 ? 18.588 -4.757 -12.210 1.00 85.81 94 ARG A O 1
ATOM 720 N N . PRO A 1 95 ? 19.152 -2.779 -13.112 1.00 86.19 95 PRO A N 1
ATOM 721 C CA . PRO A 1 95 ? 18.206 -2.034 -12.297 1.00 86.19 95 PRO A CA 1
ATOM 722 C C . PRO A 1 95 ? 16.760 -2.391 -12.655 1.00 86.19 95 PRO A C 1
ATOM 724 O O . PRO A 1 95 ? 16.444 -2.764 -13.785 1.00 86.19 95 PRO A O 1
ATOM 727 N N . ARG A 1 96 ? 15.841 -2.242 -11.698 1.00 85.19 96 ARG A N 1
ATOM 728 C CA . ARG A 1 96 ? 14.416 -2.463 -11.978 1.00 85.19 96 ARG A CA 1
ATOM 729 C C . ARG A 1 96 ? 13.835 -1.249 -12.692 1.00 85.19 96 ARG A C 1
ATOM 731 O O . ARG A 1 96 ? 13.901 -0.134 -12.177 1.00 85.19 96 ARG A O 1
ATOM 738 N N . LEU A 1 97 ? 13.213 -1.486 -13.843 1.00 89.06 97 LEU A N 1
ATOM 739 C CA . LEU A 1 97 ? 12.552 -0.434 -14.606 1.00 89.06 97 LEU A CA 1
ATOM 740 C C . LEU A 1 97 ? 11.176 -0.111 -13.994 1.00 89.06 97 LEU A C 1
ATOM 742 O O . LEU A 1 97 ? 10.374 -1.024 -13.766 1.00 89.06 97 LEU A O 1
ATOM 746 N N . PRO A 1 98 ? 10.877 1.167 -13.701 1.00 87.38 98 PRO A N 1
ATOM 747 C CA . PRO A 1 98 ? 9.570 1.568 -13.203 1.00 87.38 98 PRO A CA 1
ATOM 748 C C . PRO A 1 98 ? 8.500 1.444 -14.294 1.00 87.38 98 PRO A C 1
ATOM 750 O O . PRO A 1 98 ? 8.763 1.580 -15.488 1.00 87.38 98 PRO A O 1
ATOM 753 N N . ARG A 1 99 ? 7.243 1.247 -13.882 1.00 89.00 99 ARG A N 1
ATOM 754 C CA . ARG A 1 99 ? 6.113 1.273 -14.816 1.00 89.00 99 ARG A CA 1
ATOM 755 C C . ARG A 1 99 ? 5.867 2.706 -15.292 1.00 89.00 99 ARG A C 1
ATOM 757 O O . ARG A 1 99 ? 5.465 3.563 -14.508 1.00 89.00 99 ARG A O 1
ATOM 764 N N . ILE A 1 100 ? 6.046 2.939 -16.588 1.00 87.62 100 ILE A N 1
ATOM 765 C CA . ILE A 1 100 ? 5.788 4.233 -17.226 1.00 87.62 100 ILE A CA 1
ATOM 766 C C . ILE A 1 100 ? 4.277 4.414 -17.442 1.00 87.62 100 ILE A C 1
ATOM 768 O O . ILE A 1 100 ? 3.567 3.492 -17.849 1.00 87.62 100 ILE A O 1
ATOM 772 N N . THR A 1 101 ? 3.762 5.613 -17.166 1.00 88.38 101 THR A N 1
ATOM 773 C CA . THR A 1 101 ? 2.368 5.977 -17.457 1.00 88.38 101 THR A CA 1
ATOM 774 C C . THR A 1 101 ? 2.181 6.281 -18.946 1.00 88.38 101 THR A C 1
ATOM 776 O O . THR A 1 101 ? 3.055 6.855 -19.595 1.00 88.38 101 THR A O 1
ATOM 779 N N . LEU A 1 102 ? 1.022 5.932 -19.508 1.00 87.88 102 LEU A N 1
ATOM 780 C CA . LEU A 1 102 ? 0.707 6.144 -20.927 1.00 87.88 102 LEU A CA 1
ATOM 781 C C . LEU A 1 102 ? 0.273 7.594 -21.210 1.00 87.88 102 LEU A C 1
ATOM 783 O O . LEU A 1 102 ? -0.868 7.852 -21.586 1.00 87.88 102 LEU A O 1
ATOM 787 N N . SER A 1 103 ? 1.174 8.557 -21.009 1.00 92.44 103 SER A N 1
ATOM 788 C CA . SER A 1 103 ? 0.949 9.957 -21.388 1.00 92.44 103 SER A CA 1
ATOM 789 C C . SER A 1 103 ? 1.296 10.195 -22.866 1.00 92.44 103 SER A C 1
ATOM 791 O O . SER A 1 103 ? 2.122 9.481 -23.438 1.00 92.44 103 SER A O 1
ATOM 793 N N . LYS A 1 104 ? 0.709 11.225 -23.497 1.00 92.06 104 LYS A N 1
ATOM 794 C CA . LYS A 1 104 ? 1.031 11.596 -24.892 1.00 92.06 104 LYS A CA 1
ATOM 795 C C . LYS A 1 104 ? 2.526 11.887 -25.083 1.00 92.06 104 LYS A C 1
ATOM 797 O O . LYS A 1 104 ? 3.096 11.467 -26.083 1.00 92.06 104 LYS A O 1
ATOM 802 N N . ARG A 1 105 ? 3.157 12.545 -24.101 1.00 91.06 105 ARG A N 1
ATOM 803 C CA . ARG A 1 105 ? 4.602 12.829 -24.081 1.00 91.06 105 ARG A CA 1
ATOM 804 C C . ARG A 1 105 ? 5.421 11.538 -24.056 1.00 91.06 105 ARG A C 1
ATOM 806 O O . ARG A 1 105 ? 6.290 11.355 -24.895 1.00 91.06 105 ARG A O 1
ATOM 813 N N . ASN A 1 106 ? 5.099 10.619 -23.147 1.00 92.12 106 ASN A N 1
ATOM 814 C CA . ASN A 1 106 ? 5.829 9.356 -23.014 1.00 92.12 106 ASN A CA 1
ATOM 815 C C . ASN A 1 106 ? 5.682 8.496 -24.278 1.00 92.12 106 ASN A C 1
ATOM 817 O O . ASN A 1 106 ? 6.641 7.875 -24.723 1.00 92.12 106 ASN A O 1
ATOM 821 N N . GLN A 1 107 ? 4.497 8.503 -24.896 1.00 92.25 107 GLN A N 1
ATOM 822 C CA . GLN A 1 107 ? 4.280 7.841 -26.182 1.00 92.25 107 GLN A CA 1
ATOM 823 C C . GLN A 1 107 ? 5.093 8.475 -27.313 1.00 92.25 107 GLN A C 1
ATOM 825 O O . GLN A 1 107 ? 5.582 7.744 -28.167 1.00 92.25 107 GLN A O 1
ATOM 830 N N . ALA A 1 108 ? 5.236 9.803 -27.342 1.00 90.81 108 ALA A N 1
ATOM 831 C CA . ALA A 1 108 ? 6.050 10.484 -28.346 1.00 90.81 108 ALA A CA 1
ATOM 832 C C . ALA A 1 108 ? 7.527 10.071 -28.245 1.00 90.81 108 ALA A C 1
ATOM 834 O O . ALA A 1 108 ? 8.112 9.709 -29.260 1.00 90.81 108 ALA A O 1
ATOM 835 N N . VAL A 1 109 ? 8.078 10.008 -27.026 1.00 91.25 109 VAL A N 1
ATOM 836 C CA . VAL A 1 109 ? 9.452 9.532 -26.772 1.00 91.25 109 VAL A CA 1
ATOM 837 C C . VAL A 1 109 ? 9.648 8.101 -27.281 1.00 91.25 109 VAL A C 1
ATOM 839 O O . VAL A 1 109 ? 10.580 7.831 -28.032 1.00 91.25 109 VAL A O 1
ATOM 842 N N . VAL A 1 110 ? 8.735 7.182 -26.946 1.00 92.44 110 VAL A N 1
ATOM 843 C CA . VAL A 1 110 ? 8.812 5.787 -27.421 1.00 92.44 110 VAL A CA 1
ATOM 844 C C . VAL A 1 110 ? 8.717 5.709 -28.949 1.00 92.44 110 VAL A C 1
ATOM 846 O O . VAL A 1 110 ? 9.478 4.979 -29.578 1.00 92.44 110 VAL A O 1
ATOM 849 N N . ARG A 1 111 ? 7.815 6.481 -29.569 1.00 92.00 111 ARG A N 1
ATOM 850 C CA . ARG A 1 111 ? 7.683 6.519 -31.034 1.00 92.00 111 ARG A CA 1
ATOM 851 C C . ARG A 1 111 ? 8.926 7.080 -31.723 1.00 92.00 111 ARG A C 1
ATOM 853 O O . ARG A 1 111 ? 9.225 6.624 -32.817 1.00 92.00 111 ARG A O 1
ATOM 860 N N . ALA A 1 112 ? 9.624 8.032 -31.108 1.00 91.25 112 ALA A N 1
ATOM 861 C CA . ALA A 1 112 ? 10.856 8.600 -31.651 1.00 91.25 112 ALA A CA 1
ATOM 862 C C . ALA A 1 112 ? 12.043 7.623 -31.561 1.00 91.25 112 ALA A C 1
ATOM 864 O O . ALA A 1 112 ? 12.849 7.556 -32.483 1.00 91.25 112 ALA A O 1
ATOM 865 N N . LEU A 1 113 ? 12.122 6.829 -30.488 1.00 91.69 113 LEU A N 1
ATOM 866 C CA . LEU A 1 113 ? 13.197 5.850 -30.271 1.00 91.69 113 LEU A CA 1
ATOM 867 C C . LEU A 1 113 ? 13.033 4.556 -31.076 1.00 91.69 113 LEU A C 1
ATOM 869 O O . LEU A 1 113 ? 14.028 3.968 -31.492 1.00 91.69 113 LEU A O 1
ATOM 873 N N . ASN A 1 114 ? 11.800 4.099 -31.310 1.00 92.19 114 ASN A N 1
ATOM 874 C CA . ASN A 1 114 ? 11.549 2.826 -31.994 1.00 92.19 114 ASN A CA 1
ATOM 875 C C . ASN A 1 114 ? 12.240 2.701 -33.371 1.00 92.19 114 ASN A C 1
ATOM 877 O O . ASN A 1 114 ? 12.844 1.659 -33.611 1.00 92.19 114 ASN A O 1
ATOM 881 N N . PRO A 1 115 ? 12.217 3.715 -34.262 1.00 91.81 115 PRO A N 1
ATOM 882 C CA . PRO A 1 115 ? 12.943 3.657 -35.531 1.00 91.81 115 PRO A CA 1
ATOM 883 C C . PRO A 1 115 ? 14.460 3.533 -35.357 1.00 91.81 115 PRO A C 1
ATOM 885 O O . PRO A 1 115 ? 15.099 2.805 -36.108 1.00 91.8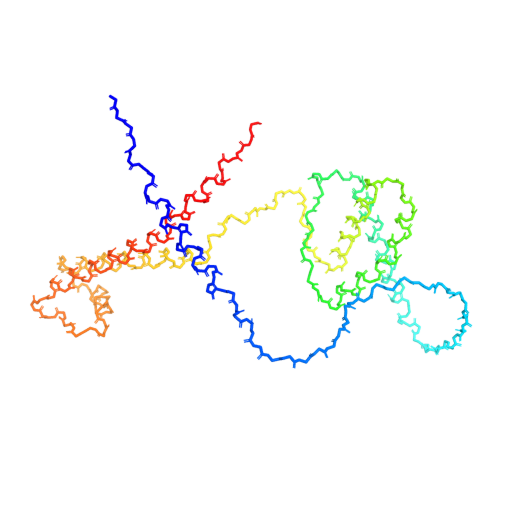1 115 PRO A O 1
ATOM 888 N N . MET A 1 116 ? 15.033 4.196 -34.346 1.00 91.00 116 MET A N 1
ATOM 889 C CA . MET A 1 116 ? 16.468 4.112 -34.044 1.00 91.00 116 MET A CA 1
ATOM 890 C C . MET A 1 116 ? 16.848 2.707 -33.573 1.00 91.00 116 MET A C 1
ATOM 892 O O . MET A 1 116 ? 17.944 2.236 -33.837 1.00 91.00 116 MET A O 1
ATOM 896 N N . LEU A 1 117 ? 15.936 2.012 -32.893 1.00 91.75 117 LEU A N 1
ATOM 897 C CA . LEU A 1 117 ? 16.181 0.667 -32.386 1.00 91.75 117 LEU A CA 1
ATOM 898 C C . LEU A 1 117 ? 16.340 -0.367 -33.507 1.00 91.75 117 LEU A C 1
ATOM 900 O O . LEU A 1 117 ? 17.126 -1.302 -33.359 1.00 91.75 117 LEU A O 1
ATOM 904 N N . VAL A 1 118 ? 15.632 -0.186 -34.628 1.00 91.31 118 VAL A N 1
ATOM 905 C CA . VAL A 1 118 ? 15.665 -1.105 -35.778 1.00 91.31 118 VAL A CA 1
ATOM 906 C C . VAL A 1 118 ? 17.096 -1.295 -36.278 1.00 91.31 118 VAL A C 1
ATOM 908 O O . VAL A 1 118 ? 17.534 -2.431 -36.431 1.00 91.31 118 VAL A O 1
ATOM 911 N N . THR A 1 119 ? 17.870 -0.213 -36.407 1.00 89.50 119 THR A N 1
ATOM 912 C CA . THR A 1 119 ? 19.261 -0.288 -36.880 1.00 89.50 119 THR A CA 1
ATOM 913 C C . THR A 1 119 ? 20.176 -1.064 -35.931 1.00 89.50 119 THR A C 1
ATOM 915 O O . THR A 1 119 ? 21.083 -1.759 -36.383 1.00 89.50 119 THR A O 1
ATOM 918 N N . TYR A 1 120 ? 19.944 -0.993 -34.615 1.00 88.31 120 TYR A N 1
ATOM 919 C CA . TYR A 1 120 ? 20.731 -1.766 -33.647 1.00 88.31 120 TYR A CA 1
ATOM 920 C C . TYR A 1 120 ? 20.323 -3.244 -33.626 1.00 88.31 120 TYR A C 1
ATOM 922 O O . TYR A 1 120 ? 21.179 -4.106 -33.436 1.00 88.31 120 TYR A O 1
ATOM 930 N N . LEU A 1 121 ? 19.038 -3.545 -33.837 1.00 90.06 121 LEU A N 1
ATOM 931 C CA . LEU A 1 121 ? 18.522 -4.915 -33.868 1.00 90.06 121 LEU A CA 1
ATOM 932 C C . LEU A 1 121 ? 18.922 -5.664 -35.144 1.00 90.06 121 LEU A C 1
ATOM 934 O O . LEU A 1 121 ? 19.256 -6.841 -35.065 1.00 90.06 121 LEU A O 1
ATOM 938 N N . GLU A 1 122 ? 18.963 -4.996 -36.298 1.00 90.50 122 GLU A N 1
ATOM 939 C CA . GLU A 1 122 ? 19.450 -5.590 -37.555 1.00 90.50 122 GLU A CA 1
ATOM 940 C C . GLU A 1 122 ? 20.929 -5.999 -37.481 1.00 90.50 122 GLU A C 1
ATOM 942 O O . GLU A 1 122 ? 21.351 -6.961 -38.122 1.00 90.50 122 GLU A O 1
ATOM 947 N N . ALA A 1 123 ? 21.720 -5.293 -36.669 1.00 87.44 123 ALA A N 1
ATOM 948 C CA . ALA A 1 123 ? 23.126 -5.607 -36.441 1.00 87.44 123 ALA A CA 1
ATOM 949 C C . ALA A 1 123 ? 23.348 -6.767 -35.446 1.00 87.44 123 ALA A C 1
ATOM 951 O O . ALA A 1 123 ? 24.478 -7.247 -35.320 1.00 87.44 123 ALA A O 1
ATOM 952 N N . CYS A 1 124 ? 22.307 -7.217 -34.736 1.00 86.62 124 CYS A N 1
ATOM 953 C CA . CYS A 1 124 ? 22.423 -8.260 -33.717 1.00 86.62 124 CYS A CA 1
ATOM 954 C C . CYS A 1 124 ? 22.523 -9.654 -34.322 1.00 86.62 124 CYS 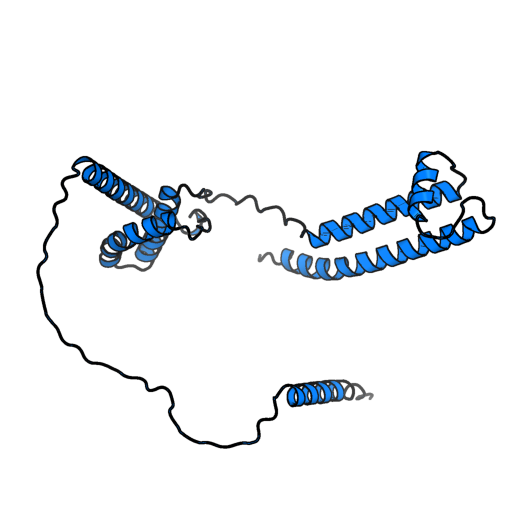A C 1
ATOM 956 O O . CYS A 1 124 ? 21.799 -10.005 -35.253 1.00 86.62 124 CYS A O 1
ATOM 958 N N . ARG A 1 125 ? 23.381 -10.486 -33.727 1.00 86.75 125 ARG A N 1
ATOM 959 C CA . ARG A 1 125 ? 23.492 -11.909 -34.091 1.00 86.75 125 ARG A CA 1
ATOM 960 C C . ARG A 1 125 ? 23.109 -12.845 -32.955 1.00 86.75 125 ARG A C 1
ATOM 962 O O . ARG A 1 125 ? 22.778 -13.996 -33.222 1.00 86.75 125 ARG A O 1
ATOM 969 N N . ASP A 1 126 ? 23.146 -12.357 -31.717 1.00 90.50 126 ASP A N 1
ATOM 970 C CA . ASP A 1 126 ? 22.873 -13.150 -30.523 1.00 90.50 126 ASP A CA 1
ATOM 971 C C . ASP A 1 126 ? 21.604 -12.692 -29.782 1.00 90.50 126 ASP A C 1
ATOM 973 O O . ASP A 1 126 ? 21.208 -11.518 -29.787 1.00 90.50 126 ASP A O 1
ATOM 977 N N . LEU A 1 127 ? 20.972 -13.641 -29.093 1.00 89.62 127 LEU A N 1
ATOM 978 C CA . LEU A 1 127 ? 19.808 -13.393 -28.252 1.00 89.62 127 LEU A CA 1
ATOM 979 C C . LEU A 1 127 ? 20.180 -12.541 -27.032 1.00 89.62 127 LEU A C 1
ATOM 981 O O . LEU A 1 127 ? 19.407 -11.664 -26.649 1.00 89.62 127 LEU A O 1
ATOM 985 N N . CYS A 1 128 ? 21.366 -12.745 -26.449 1.00 87.19 128 CYS A N 1
ATOM 986 C CA . CYS A 1 128 ? 21.822 -11.954 -25.302 1.00 87.19 128 CYS A CA 1
ATOM 987 C C . CYS A 1 128 ? 22.066 -10.487 -25.687 1.00 87.19 128 CYS A C 1
ATOM 989 O O . CYS A 1 128 ? 21.777 -9.572 -24.909 1.00 87.19 128 CYS A O 1
ATOM 991 N N . GLU A 1 129 ? 22.568 -10.246 -26.900 1.00 89.25 129 GLU A N 1
ATOM 992 C CA . GLU A 1 129 ? 22.729 -8.897 -27.450 1.00 89.25 129 GLU A CA 1
ATOM 993 C C . GLU A 1 129 ? 21.375 -8.229 -27.676 1.00 89.25 129 GLU A C 1
ATOM 995 O O . GLU A 1 129 ? 21.190 -7.076 -27.285 1.00 89.25 129 GLU A O 1
ATOM 1000 N N . THR A 1 130 ? 20.420 -8.976 -28.234 1.00 92.12 130 THR A N 1
ATOM 1001 C CA . THR A 1 130 ? 19.047 -8.508 -28.455 1.00 92.12 130 THR A CA 1
ATOM 1002 C C . THR A 1 130 ? 18.388 -8.110 -27.134 1.00 92.12 130 THR A C 1
ATOM 1004 O O . THR A 1 130 ? 17.864 -7.006 -27.013 1.00 92.12 130 THR A O 1
ATOM 1007 N N . ASP A 1 131 ? 18.466 -8.968 -26.115 1.00 91.38 131 ASP A N 1
ATOM 1008 C CA . ASP A 1 131 ? 17.943 -8.686 -24.775 1.00 91.38 131 ASP A CA 1
ATOM 1009 C C . ASP A 1 131 ? 18.589 -7.437 -24.155 1.00 91.38 131 ASP A C 1
ATOM 1011 O O . ASP A 1 131 ? 17.893 -6.558 -23.644 1.00 91.38 131 ASP A O 1
ATOM 1015 N N . SER A 1 132 ? 19.914 -7.308 -24.263 1.00 91.19 132 SER A N 1
ATOM 1016 C CA . SER A 1 132 ? 20.642 -6.141 -23.749 1.00 91.19 132 SER A CA 1
ATOM 1017 C C . SER A 1 132 ? 20.211 -4.851 -24.448 1.00 91.19 132 SER A C 1
ATOM 1019 O O . SER A 1 132 ? 20.016 -3.833 -23.790 1.00 91.19 132 SER A O 1
ATOM 1021 N N . ILE A 1 133 ? 19.991 -4.891 -25.764 1.00 93.25 133 ILE A N 1
ATOM 1022 C CA . ILE A 1 133 ? 19.532 -3.733 -26.540 1.00 93.25 133 ILE A CA 1
ATOM 1023 C C . ILE A 1 133 ? 18.092 -3.359 -26.195 1.00 93.25 133 ILE A C 1
ATOM 1025 O O . ILE A 1 133 ? 17.807 -2.182 -25.979 1.00 93.25 133 ILE A O 1
ATOM 1029 N N . LEU A 1 134 ? 17.189 -4.336 -26.083 1.00 94.06 134 LEU A N 1
ATOM 1030 C CA . LEU A 1 134 ? 15.802 -4.087 -25.686 1.00 94.06 134 LEU A CA 1
ATOM 1031 C C . LEU A 1 134 ? 15.722 -3.498 -24.274 1.00 94.06 134 LEU A C 1
ATOM 1033 O O . LEU A 1 134 ? 14.990 -2.534 -24.033 1.00 94.06 134 LEU A O 1
ATOM 1037 N N . PHE A 1 135 ? 16.505 -4.040 -23.343 1.00 93.44 135 PHE A N 1
ATOM 1038 C CA . PHE A 1 135 ? 16.576 -3.529 -21.983 1.00 93.44 135 PHE A CA 1
ATOM 1039 C C . PHE A 1 135 ? 17.210 -2.127 -21.935 1.00 93.44 135 PHE A C 1
ATOM 1041 O O . PHE A 1 135 ? 16.672 -1.239 -21.271 1.00 93.44 135 PHE A O 1
ATOM 1048 N N . GLY A 1 136 ? 18.294 -1.893 -22.681 1.00 93.25 136 GLY A N 1
ATOM 1049 C CA . GLY A 1 136 ? 18.929 -0.582 -22.843 1.00 93.25 136 GLY A CA 1
ATOM 1050 C C . GLY A 1 136 ? 17.983 0.465 -23.425 1.00 93.25 136 GLY A C 1
ATOM 1051 O O . GLY A 1 136 ? 17.903 1.574 -22.903 1.00 93.25 136 GLY A O 1
ATOM 1052 N N . ALA A 1 137 ? 17.175 0.102 -24.421 1.00 94.56 137 ALA A N 1
ATOM 1053 C CA . ALA A 1 137 ? 16.150 0.980 -24.976 1.00 94.56 137 ALA A CA 1
ATOM 1054 C C . ALA A 1 137 ? 15.088 1.353 -23.934 1.00 94.56 137 ALA A C 1
ATOM 1056 O O . ALA A 1 137 ? 14.756 2.528 -23.767 1.00 94.56 137 ALA A O 1
ATOM 1057 N N . ALA A 1 138 ? 14.591 0.377 -23.172 1.00 94.00 138 ALA A N 1
ATOM 1058 C CA . ALA A 1 138 ? 13.631 0.638 -22.104 1.00 94.00 138 ALA A CA 1
ATOM 1059 C C . ALA A 1 138 ? 14.229 1.512 -20.981 1.00 94.00 138 ALA A C 1
ATOM 1061 O O . ALA A 1 138 ? 13.549 2.393 -20.443 1.00 94.00 138 ALA A O 1
ATOM 1062 N N . LEU A 1 139 ? 15.510 1.317 -20.658 1.00 93.69 139 LEU A N 1
ATOM 1063 C CA . LEU A 1 139 ? 16.258 2.139 -19.708 1.00 93.69 139 LEU A CA 1
ATOM 1064 C C . LEU A 1 139 ? 16.440 3.578 -20.214 1.00 93.69 139 LEU A C 1
ATOM 1066 O O . LEU A 1 139 ? 16.202 4.521 -19.458 1.00 93.69 139 LEU A O 1
ATOM 1070 N N . ALA A 1 140 ? 16.789 3.758 -21.488 1.00 94.00 140 ALA A N 1
ATOM 1071 C CA . ALA A 1 140 ? 16.923 5.067 -22.123 1.00 94.00 140 ALA A CA 1
ATOM 1072 C C . ALA A 1 140 ? 15.598 5.841 -22.097 1.00 94.00 140 ALA A C 1
ATOM 1074 O O . ALA A 1 140 ? 15.567 6.998 -21.682 1.00 94.00 140 ALA A O 1
ATOM 1075 N N . VAL A 1 141 ? 14.478 5.181 -22.419 1.00 94.50 141 VAL A N 1
ATOM 1076 C CA . VAL A 1 141 ? 13.137 5.776 -22.292 1.00 94.50 141 VAL A CA 1
ATOM 1077 C C . VAL A 1 141 ? 12.874 6.233 -20.853 1.00 94.50 141 VAL A C 1
ATOM 1079 O O . VAL A 1 141 ? 12.381 7.342 -20.639 1.00 94.50 141 VAL A O 1
ATOM 1082 N N . CYS A 1 142 ? 13.217 5.415 -19.851 1.00 92.56 142 CYS A N 1
ATOM 1083 C CA . CYS A 1 142 ? 13.068 5.801 -18.446 1.00 92.56 142 CYS A CA 1
ATOM 1084 C C . CYS A 1 142 ? 13.900 7.046 -18.105 1.00 92.56 142 CYS A C 1
ATOM 1086 O O . CYS A 1 142 ? 13.393 7.934 -17.421 1.00 92.56 142 CYS A O 1
ATOM 1088 N N . ARG A 1 143 ? 15.136 7.143 -18.611 1.00 92.31 143 ARG A N 1
ATOM 1089 C CA . ARG A 1 143 ? 16.025 8.299 -18.405 1.00 92.31 143 ARG A CA 1
ATOM 1090 C C . ARG A 1 143 ? 15.473 9.573 -19.039 1.00 92.31 143 ARG A C 1
ATOM 1092 O O . ARG A 1 143 ? 15.358 10.578 -18.347 1.00 92.31 143 ARG A O 1
ATOM 1099 N N . ILE A 1 144 ? 15.041 9.508 -20.298 1.00 92.06 144 ILE A N 1
ATOM 1100 C CA . ILE A 1 144 ? 14.505 10.659 -21.049 1.00 92.06 144 ILE A CA 1
ATOM 1101 C C . ILE A 1 144 ? 13.208 11.187 -20.419 1.00 92.06 144 ILE A C 1
ATOM 1103 O O . ILE A 1 144 ? 12.961 12.392 -20.370 1.00 92.06 144 ILE A O 1
ATOM 1107 N N . ILE A 1 145 ? 12.368 10.292 -19.892 1.00 91.31 145 ILE A N 1
ATOM 1108 C CA . ILE A 1 145 ? 11.135 10.671 -19.184 1.00 91.31 145 ILE A CA 1
ATOM 1109 C C . ILE A 1 145 ? 11.433 11.202 -17.766 1.00 91.31 145 ILE A C 1
ATOM 1111 O O . ILE A 1 145 ? 10.572 11.839 -17.159 1.00 91.31 145 ILE A O 1
ATOM 1115 N N . GLY A 1 146 ? 12.636 10.966 -17.231 1.00 87.12 146 GLY A N 1
ATOM 1116 C CA . GLY A 1 146 ? 12.999 11.296 -15.852 1.00 87.12 146 GLY A CA 1
ATOM 1117 C C . GLY A 1 146 ? 12.383 10.343 -14.822 1.00 87.12 146 GLY A C 1
ATOM 1118 O O . GLY A 1 146 ? 12.138 10.724 -13.677 1.00 87.12 146 GLY A O 1
ATOM 1119 N N . ALA A 1 147 ? 12.081 9.105 -15.219 1.00 85.88 147 ALA A N 1
ATOM 1120 C CA . ALA A 1 147 ? 11.582 8.083 -14.311 1.00 85.88 147 ALA A CA 1
ATOM 1121 C C . ALA A 1 147 ? 12.714 7.593 -13.395 1.00 85.88 147 ALA A C 1
ATOM 1123 O O . ALA A 1 147 ? 13.817 7.297 -13.847 1.00 85.88 147 ALA A O 1
ATOM 1124 N N . ASN A 1 148 ? 12.435 7.486 -12.094 1.00 82.50 148 ASN A N 1
ATOM 1125 C CA . ASN A 1 148 ? 13.431 7.048 -11.120 1.00 82.50 148 ASN A CA 1
ATOM 1126 C C . ASN A 1 148 ? 13.721 5.547 -11.289 1.00 82.50 148 ASN A C 1
ATOM 1128 O O . ASN A 1 148 ? 12.932 4.695 -10.873 1.00 82.50 148 ASN A O 1
ATOM 1132 N N . VAL A 1 149 ? 14.854 5.242 -11.917 1.00 81.44 149 VAL A N 1
ATOM 1133 C CA . VAL A 1 149 ? 15.380 3.888 -12.063 1.00 81.44 149 VAL A CA 1
ATOM 1134 C C . VAL A 1 149 ? 16.189 3.569 -10.811 1.00 81.44 149 VAL A C 1
ATOM 1136 O O . VAL A 1 149 ? 17.311 4.039 -10.638 1.00 81.44 149 VAL A O 1
ATOM 1139 N N . SER A 1 150 ? 15.599 2.795 -9.901 1.00 74.50 150 SER A N 1
ATOM 1140 C CA . SER A 1 150 ? 16.289 2.383 -8.678 1.00 74.50 150 SER A CA 1
ATOM 1141 C C . SER A 1 150 ? 17.425 1.419 -9.016 1.00 74.50 150 SER A C 1
ATOM 1143 O O . SER A 1 150 ? 17.209 0.427 -9.719 1.00 74.50 150 SER A O 1
ATOM 1145 N N . SER A 1 151 ? 18.624 1.704 -8.501 1.00 61.22 151 SER A N 1
ATOM 1146 C CA . SER A 1 151 ? 19.790 0.837 -8.663 1.00 61.22 151 SER A CA 1
ATOM 1147 C C . SER A 1 151 ? 19.502 -0.563 -8.115 1.00 61.22 151 SER A C 1
ATOM 1149 O O . SER A 1 151 ? 18.737 -0.738 -7.160 1.00 61.22 151 SER A O 1
ATOM 1151 N N . ALA A 1 152 ? 20.081 -1.579 -8.758 1.00 57.88 152 ALA A N 1
ATOM 1152 C CA . ALA A 1 152 ? 20.002 -2.961 -8.308 1.00 57.88 152 ALA A CA 1
ATOM 1153 C C . ALA A 1 152 ? 20.677 -3.086 -6.938 1.00 57.88 152 ALA A C 1
ATOM 1155 O O . ALA A 1 152 ? 21.883 -3.239 -6.799 1.00 57.88 152 ALA A O 1
ATOM 1156 N N . GLY A 1 153 ? 19.874 -2.935 -5.899 1.00 50.59 153 GLY A N 1
ATOM 1157 C CA . GLY A 1 153 ? 20.333 -2.934 -4.527 1.00 50.59 153 GLY A CA 1
ATOM 1158 C C . GLY A 1 153 ? 19.107 -2.854 -3.662 1.00 50.59 153 GLY A C 1
ATOM 1159 O O . GLY A 1 153 ? 18.731 -1.764 -3.260 1.00 50.59 153 GLY A O 1
ATOM 1160 N N . ARG A 1 154 ? 18.453 -4.013 -3.484 1.00 52.22 154 ARG A N 1
ATOM 1161 C CA . ARG A 1 154 ? 17.264 -4.225 -2.648 1.00 52.22 154 ARG A CA 1
ATOM 1162 C C . ARG A 1 154 ? 16.365 -2.996 -2.667 1.00 52.22 154 ARG A C 1
ATOM 1164 O O . ARG A 1 154 ? 16.480 -2.151 -1.782 1.00 52.22 154 ARG A O 1
ATOM 1171 N N . ALA A 1 155 ? 15.433 -2.944 -3.627 1.00 50.31 155 ALA A N 1
ATOM 1172 C CA . ALA A 1 155 ? 14.197 -2.200 -3.405 1.00 50.31 155 ALA A CA 1
ATOM 1173 C C . ALA A 1 155 ? 13.820 -2.506 -1.962 1.00 50.31 155 ALA A C 1
ATOM 1175 O O . ALA A 1 155 ? 13.627 -3.682 -1.639 1.00 50.31 155 ALA A O 1
ATOM 1176 N N . THR A 1 156 ? 13.919 -1.508 -1.083 1.00 48.50 156 THR A N 1
ATOM 1177 C CA . THR A 1 156 ? 13.559 -1.658 0.314 1.00 48.50 156 THR A CA 1
ATOM 1178 C C . THR A 1 156 ? 12.111 -2.049 0.219 1.00 48.50 156 THR A C 1
ATOM 1180 O O . THR A 1 156 ? 11.259 -1.225 -0.114 1.00 48.50 156 THR A O 1
ATOM 1183 N N . GLY A 1 157 ? 11.878 -3.364 0.295 1.00 47.56 157 GLY A N 1
ATOM 1184 C CA . GLY A 1 157 ? 10.577 -3.940 0.068 1.00 47.56 157 GLY A CA 1
ATOM 1185 C C . GLY A 1 157 ? 9.685 -3.130 0.966 1.00 47.56 157 GLY A C 1
ATOM 1186 O O . GLY A 1 157 ? 10.001 -2.994 2.151 1.00 47.56 157 GLY A O 1
ATOM 1187 N N . GLN A 1 158 ? 8.673 -2.480 0.388 1.00 52.78 158 GLN A N 1
ATOM 1188 C CA . GLN A 1 158 ? 7.606 -1.908 1.183 1.00 52.78 158 GLN A CA 1
ATOM 1189 C C . GLN A 1 158 ? 7.246 -3.008 2.164 1.00 52.78 158 GLN A C 1
ATOM 1191 O O . GLN A 1 158 ? 6.724 -4.036 1.735 1.00 52.78 158 GLN A O 1
ATOM 1196 N N . ILE A 1 159 ? 7.656 -2.840 3.424 1.00 52.88 159 ILE A N 1
ATOM 1197 C CA . ILE A 1 159 ? 7.467 -3.822 4.481 1.00 52.88 159 ILE A CA 1
ATOM 1198 C C . ILE A 1 159 ? 5.995 -4.149 4.399 1.00 52.88 159 ILE A C 1
ATOM 1200 O O . ILE A 1 159 ? 5.195 -3.243 4.637 1.00 52.88 159 ILE A O 1
ATOM 1204 N N . SER A 1 160 ? 5.694 -5.364 3.926 1.00 57.59 160 SER A N 1
ATOM 1205 C CA . SER A 1 160 ? 4.376 -5.917 3.612 1.00 57.59 160 SER A CA 1
ATOM 1206 C C . SER A 1 160 ? 3.263 -5.013 4.133 1.00 57.59 160 SER A C 1
ATOM 1208 O O . SER A 1 160 ? 2.849 -5.136 5.292 1.00 57.59 160 SER A O 1
ATOM 1210 N N . ALA A 1 161 ? 2.879 -4.004 3.342 1.00 71.69 161 ALA A N 1
ATOM 1211 C CA . ALA A 1 161 ? 2.043 -2.934 3.862 1.00 71.69 161 ALA A CA 1
ATOM 1212 C C . ALA A 1 161 ? 0.710 -3.567 4.247 1.00 71.69 161 ALA A C 1
ATOM 1214 O O . ALA A 1 161 ? -0.024 -4.020 3.369 1.00 71.69 161 ALA A O 1
ATOM 1215 N N . ILE A 1 162 ? 0.431 -3.648 5.556 1.00 77.06 162 ILE A N 1
ATOM 1216 C CA . ILE A 1 162 ? -0.782 -4.281 6.082 1.00 77.06 162 ILE A CA 1
ATOM 1217 C C . ILE A 1 162 ? -1.957 -3.739 5.265 1.00 77.06 162 ILE A C 1
ATOM 1219 O O . ILE A 1 162 ? -2.166 -2.512 5.280 1.00 77.06 162 ILE A O 1
ATOM 1223 N N . PRO A 1 163 ? -2.695 -4.609 4.541 1.00 84.19 163 PRO A N 1
ATOM 1224 C CA . PRO A 1 163 ? -3.743 -4.164 3.645 1.00 84.19 163 PRO A CA 1
ATOM 1225 C C . PRO A 1 163 ? -4.709 -3.231 4.367 1.00 84.19 163 PRO A C 1
ATOM 1227 O O . PRO A 1 163 ? -5.057 -3.455 5.530 1.00 84.19 163 PRO A O 1
ATOM 1230 N N . ALA A 1 164 ? -5.166 -2.182 3.682 1.00 86.50 164 ALA A N 1
ATOM 1231 C CA . ALA A 1 164 ? -5.993 -1.146 4.299 1.00 86.50 164 ALA A CA 1
ATOM 1232 C C . ALA A 1 164 ? -7.242 -1.720 4.997 1.00 86.50 164 ALA A C 1
ATOM 1234 O O . ALA A 1 164 ? -7.640 -1.236 6.056 1.00 86.50 164 ALA A O 1
ATOM 1235 N N . TRP A 1 165 ? -7.841 -2.783 4.447 1.00 89.00 165 TRP A N 1
ATOM 1236 C CA . TRP A 1 165 ? -8.985 -3.458 5.062 1.00 89.00 165 TRP A CA 1
ATOM 1237 C C . TRP A 1 165 ? -8.632 -4.098 6.413 1.00 89.00 165 TRP A C 1
ATOM 1239 O O . TRP A 1 165 ? -9.429 -4.009 7.346 1.00 89.00 165 TRP A O 1
ATOM 1249 N N . ARG A 1 166 ? -7.436 -4.685 6.554 1.00 88.88 166 ARG A N 1
ATOM 1250 C CA . ARG A 1 166 ? -6.984 -5.338 7.789 1.00 88.88 166 ARG A CA 1
ATOM 1251 C C . ARG A 1 166 ? -6.768 -4.308 8.885 1.00 88.88 166 ARG A C 1
ATOM 1253 O O . ARG A 1 166 ? -7.320 -4.461 9.972 1.00 88.88 166 ARG A O 1
ATOM 1260 N N . ARG A 1 167 ? -6.091 -3.206 8.553 1.00 89.56 167 ARG A N 1
ATOM 1261 C CA . ARG A 1 167 ? -5.892 -2.071 9.464 1.00 89.56 167 ARG A CA 1
ATOM 1262 C C . ARG A 1 167 ? -7.220 -1.541 10.009 1.00 89.56 167 ARG A C 1
ATOM 1264 O O . ARG A 1 167 ? -7.370 -1.363 11.212 1.00 89.56 167 ARG A O 1
ATOM 1271 N N . ARG A 1 168 ? -8.233 -1.390 9.147 1.00 92.69 168 ARG A N 1
ATOM 1272 C CA . ARG A 1 168 ? -9.582 -0.959 9.564 1.00 92.69 168 ARG A CA 1
ATOM 1273 C C . ARG A 1 168 ? -10.230 -1.928 10.555 1.00 92.69 168 ARG A C 1
ATOM 1275 O O . ARG A 1 168 ? -10.935 -1.486 11.460 1.00 92.69 168 ARG A O 1
ATOM 1282 N N . ILE A 1 169 ? -10.048 -3.239 10.389 1.00 93.25 169 ILE A N 1
ATOM 1283 C CA . ILE A 1 169 ? -10.612 -4.228 11.319 1.00 93.25 169 ILE A CA 1
ATOM 1284 C C . ILE A 1 169 ? -9.845 -4.215 12.648 1.00 93.25 169 ILE A C 1
ATOM 1286 O O . ILE A 1 169 ? -10.476 -4.201 13.704 1.00 93.25 169 ILE A O 1
ATOM 1290 N N . GLU A 1 170 ? -8.514 -4.152 12.612 1.00 93.12 170 GLU A N 1
ATOM 1291 C CA . GLU A 1 170 ? -7.669 -4.030 13.808 1.00 93.12 170 GLU A CA 1
ATOM 1292 C C . GLU A 1 170 ? -8.015 -2.767 14.615 1.00 93.12 170 GLU A C 1
ATOM 1294 O O . GLU A 1 170 ? -8.224 -2.844 15.826 1.00 93.12 170 GLU A O 1
ATOM 1299 N N . GLU A 1 171 ? -8.205 -1.623 13.950 1.00 94.69 171 GLU A N 1
ATOM 1300 C CA . GLU A 1 171 ? -8.664 -0.383 14.585 1.00 94.69 171 GLU A CA 1
ATOM 1301 C C . GLU A 1 171 ? -10.050 -0.524 15.230 1.00 94.69 171 GLU A C 1
ATOM 1303 O O . GLU A 1 171 ? -10.284 -0.003 16.323 1.00 94.69 171 GLU A O 1
ATOM 1308 N N . ARG A 1 172 ? -10.989 -1.230 14.582 1.00 95.12 172 ARG A N 1
ATOM 1309 C CA . ARG A 1 172 ? -12.321 -1.500 15.156 1.00 95.12 172 ARG A CA 1
ATOM 1310 C C . ARG A 1 172 ? -12.224 -2.364 16.409 1.00 95.12 172 ARG A C 1
ATOM 1312 O O . ARG A 1 172 ? -12.893 -2.060 17.396 1.00 95.12 172 ARG A O 1
ATOM 1319 N N . ILE A 1 173 ? -11.377 -3.393 16.389 1.00 94.69 173 ILE A N 1
ATOM 1320 C CA . ILE A 1 173 ? -11.105 -4.246 17.553 1.00 94.69 173 ILE A CA 1
ATOM 1321 C C . ILE A 1 173 ? -10.499 -3.411 18.687 1.00 94.69 173 ILE A C 1
ATOM 1323 O O . ILE A 1 173 ? -10.976 -3.488 19.818 1.00 94.69 173 ILE A O 1
ATOM 1327 N N . ALA A 1 174 ? -9.493 -2.583 18.396 1.00 94.75 174 ALA A N 1
ATOM 1328 C CA . ALA A 1 174 ? -8.842 -1.730 19.388 1.00 94.75 174 ALA A CA 1
ATOM 1329 C C . ALA A 1 174 ? -9.826 -0.738 20.031 1.00 94.75 174 ALA A C 1
ATOM 1331 O O . ALA A 1 174 ? -9.889 -0.632 21.256 1.00 94.75 174 ALA A O 1
ATOM 1332 N N . LYS A 1 175 ? -10.658 -0.068 19.222 1.00 95.44 175 LYS A N 1
ATOM 1333 C CA . LYS A 1 175 ? -11.706 0.844 19.712 1.00 95.44 175 LYS A CA 1
ATOM 1334 C C . LYS A 1 175 ? -12.733 0.123 20.589 1.00 95.44 175 LYS A C 1
ATOM 1336 O O . LYS A 1 175 ? -13.128 0.665 21.617 1.00 95.44 175 LYS A O 1
ATOM 1341 N N . ALA A 1 176 ? -13.148 -1.089 20.214 1.00 94.38 176 ALA A N 1
ATOM 1342 C CA . ALA A 1 176 ? -14.089 -1.880 21.007 1.00 94.38 176 ALA A CA 1
ATOM 1343 C C . ALA A 1 176 ? -13.490 -2.327 22.350 1.00 94.38 176 ALA A C 1
ATOM 1345 O O . ALA A 1 176 ? -14.159 -2.191 23.369 1.00 94.38 176 ALA A O 1
ATOM 1346 N N . ARG A 1 177 ? -12.224 -2.770 22.380 1.00 95.81 177 ARG A N 1
ATOM 1347 C CA . ARG A 1 177 ? -11.509 -3.098 23.629 1.00 95.81 177 ARG A CA 1
ATOM 1348 C C . ARG A 1 177 ? -11.422 -1.893 24.563 1.00 95.81 177 ARG A C 1
ATOM 1350 O O . ARG A 1 177 ? -11.857 -1.975 25.704 1.00 95.81 177 ARG A O 1
ATOM 1357 N N . ALA A 1 178 ? -10.998 -0.744 24.037 1.00 95.06 178 ALA A N 1
ATOM 1358 C CA . ALA A 1 178 ? -10.926 0.491 24.813 1.00 95.06 178 ALA A CA 1
ATOM 1359 C C . ALA A 1 178 ? -12.296 0.936 25.360 1.00 95.06 178 ALA A C 1
ATOM 1361 O O . ALA A 1 178 ? -12.372 1.562 26.418 1.00 95.06 178 ALA A O 1
ATOM 1362 N N . LEU A 1 179 ? -13.387 0.645 24.642 1.00 94.31 179 LEU A N 1
ATOM 1363 C CA . LEU A 1 179 ? -14.737 0.908 25.127 1.00 94.31 179 LEU A CA 1
ATOM 1364 C C . LEU A 1 179 ? -15.132 -0.063 26.248 1.00 94.31 179 LEU A C 1
ATOM 1366 O O . LEU A 1 179 ? -15.641 0.399 27.267 1.00 94.31 179 LEU A O 1
ATOM 1370 N N . ILE A 1 180 ? -14.855 -1.363 26.097 1.00 94.19 180 ILE A N 1
ATOM 1371 C CA . ILE A 1 180 ? -15.071 -2.375 27.145 1.00 94.19 180 ILE A CA 1
ATOM 1372 C C . ILE A 1 180 ? -14.349 -1.965 28.434 1.00 94.19 180 ILE A C 1
ATOM 1374 O O . ILE A 1 180 ? -14.987 -1.912 29.482 1.00 94.19 180 ILE A O 1
ATOM 1378 N N . ASP A 1 181 ? -13.075 -1.572 28.359 1.00 93.94 181 ASP A N 1
ATOM 1379 C CA . ASP A 1 181 ? -12.294 -1.155 29.533 1.00 93.94 181 ASP A CA 1
ATOM 1380 C C . ASP A 1 181 ? -12.950 0.020 30.271 1.00 93.94 181 ASP A C 1
ATOM 1382 O O . ASP A 1 181 ? -13.002 0.055 31.502 1.00 93.94 181 ASP A O 1
ATOM 1386 N N . ARG A 1 182 ? -13.516 0.979 29.526 1.00 93.75 182 ARG A N 1
ATOM 1387 C CA . ARG A 1 182 ? -14.228 2.130 30.103 1.00 93.75 182 ARG A CA 1
ATOM 1388 C C . ARG A 1 182 ? -15.565 1.735 30.727 1.00 93.75 182 ARG A C 1
ATOM 1390 O O . ARG A 1 182 ? -15.912 2.287 31.769 1.00 93.75 182 ARG A O 1
ATOM 1397 N N . LEU A 1 183 ? -16.301 0.803 30.119 1.00 92.75 183 LEU A N 1
ATOM 1398 C CA . LEU A 1 183 ? -17.550 0.273 30.678 1.00 92.75 183 LEU A CA 1
ATOM 1399 C C . LEU A 1 183 ? -17.285 -0.524 31.961 1.00 92.75 183 LEU A C 1
ATOM 1401 O O . LEU A 1 183 ? -18.007 -0.349 32.940 1.00 92.75 183 LEU A O 1
ATOM 1405 N N . ILE A 1 184 ? -16.214 -1.324 31.995 1.00 92.94 184 ILE A N 1
ATOM 1406 C CA . ILE A 1 184 ? -15.770 -2.040 33.197 1.00 92.94 184 ILE A CA 1
ATOM 1407 C C . ILE A 1 184 ? -15.365 -1.043 34.287 1.00 92.94 184 ILE A C 1
ATOM 1409 O O . ILE A 1 184 ? -15.840 -1.162 35.412 1.00 92.94 184 ILE A O 1
ATOM 1413 N N . CYS A 1 185 ? -14.565 -0.019 33.961 1.00 92.25 185 CYS A N 1
ATOM 1414 C CA . CYS A 1 185 ? -14.204 1.036 34.915 1.00 92.25 185 CYS A CA 1
ATOM 1415 C C . CYS A 1 185 ? -15.440 1.710 35.529 1.00 92.25 185 CYS A C 1
ATOM 1417 O O . CYS A 1 185 ? -15.481 1.930 36.738 1.00 92.25 185 CYS A O 1
ATOM 1419 N N . PHE A 1 186 ? -16.441 2.037 34.707 1.00 91.56 186 PHE A N 1
ATOM 1420 C CA . PHE A 1 186 ? -17.697 2.617 35.179 1.00 91.56 186 PHE A CA 1
ATOM 1421 C C . PHE A 1 186 ? -18.464 1.652 36.090 1.00 91.56 186 PHE A C 1
ATOM 1423 O O . PHE A 1 186 ? -18.901 2.050 37.166 1.00 91.56 186 PHE A O 1
ATOM 1430 N N . ARG A 1 187 ? -18.559 0.371 35.706 1.00 89.44 187 ARG A N 1
ATOM 1431 C CA . ARG A 1 187 ? -19.202 -0.681 36.511 1.00 89.44 187 ARG A CA 1
ATOM 1432 C C . ARG A 1 187 ? -18.538 -0.857 37.880 1.00 89.44 187 ARG A C 1
ATOM 1434 O O . ARG A 1 187 ? -19.235 -1.102 38.855 1.00 89.44 187 ARG A O 1
ATOM 1441 N N . SER A 1 188 ? -17.222 -0.671 37.970 1.00 89.00 188 SER A N 1
ATOM 1442 C CA . SER A 1 188 ? -16.470 -0.675 39.234 1.00 89.00 188 SER A CA 1
ATOM 1443 C C . SER A 1 188 ? -16.667 0.591 40.091 1.00 89.00 188 SER A C 1
ATOM 1445 O O . SER A 1 188 ? -15.965 0.765 41.083 1.00 89.00 188 SER A O 1
ATOM 1447 N N . GLY A 1 189 ? -17.577 1.499 39.715 1.00 87.88 189 GLY A N 1
ATOM 1448 C CA . GLY A 1 189 ? -17.910 2.713 40.471 1.00 87.88 189 GLY A CA 1
ATOM 1449 C C . GLY A 1 189 ? -17.123 3.965 40.068 1.00 87.88 189 GLY A C 1
ATOM 1450 O O . GLY A 1 189 ? -17.213 4.996 40.738 1.00 87.88 189 GLY A O 1
ATOM 1451 N N . ASN A 1 190 ? -16.343 3.926 38.981 1.00 89.50 190 ASN A N 1
ATOM 1452 C CA . ASN A 1 190 ? -15.577 5.091 38.541 1.00 89.50 190 ASN A CA 1
ATOM 1453 C C . ASN A 1 190 ? -16.437 6.073 37.730 1.00 89.50 190 ASN A C 1
ATOM 1455 O O . ASN A 1 190 ? -16.610 5.936 36.517 1.00 89.50 190 ASN A O 1
ATOM 1459 N N . ASN A 1 191 ? -16.894 7.131 38.400 1.00 87.00 191 ASN A N 1
ATOM 1460 C CA . ASN A 1 191 ? -17.778 8.151 37.831 1.00 87.00 191 ASN A CA 1
ATOM 1461 C C . ASN A 1 191 ? -17.051 9.414 37.343 1.00 87.00 191 ASN A C 1
ATOM 1463 O O . ASN A 1 191 ? -17.639 10.492 37.268 1.00 87.00 191 ASN A O 1
ATOM 1467 N N . ARG A 1 192 ? -15.763 9.322 36.983 1.00 91.31 192 ARG A N 1
ATOM 1468 C CA . ARG A 1 192 ? -15.044 10.475 36.414 1.00 91.31 192 ARG A CA 1
ATOM 1469 C C . ARG A 1 192 ? -15.764 11.001 35.155 1.00 91.31 192 ARG A C 1
ATOM 1471 O O . ARG A 1 192 ? -16.156 10.195 34.305 1.00 91.31 192 ARG A O 1
ATOM 1478 N N . PRO A 1 193 ? -15.842 12.331 34.935 1.00 90.81 193 PRO A N 1
ATOM 1479 C CA . PRO A 1 193 ? -16.595 12.916 33.817 1.00 90.81 193 PRO A CA 1
ATOM 1480 C C . PRO A 1 193 ? -16.217 12.368 32.433 1.00 90.81 193 PRO A C 1
ATOM 1482 O O . PRO A 1 193 ? -17.076 12.183 31.571 1.00 90.81 193 PRO A O 1
ATOM 1485 N N . ARG A 1 194 ? -14.930 12.055 32.217 1.00 91.06 194 ARG A N 1
ATOM 1486 C CA . ARG A 1 194 ? -14.434 11.456 30.964 1.00 91.06 194 ARG A CA 1
ATOM 1487 C C . ARG A 1 194 ? -15.010 10.059 30.705 1.00 91.06 194 ARG A C 1
ATOM 1489 O O . ARG A 1 194 ? -15.354 9.738 29.565 1.00 91.06 194 ARG A O 1
ATOM 1496 N N . ILE A 1 195 ? -15.123 9.242 31.752 1.00 90.19 195 ILE A N 1
ATOM 1497 C CA . ILE A 1 195 ? -15.699 7.897 31.667 1.00 90.19 195 ILE A CA 1
ATOM 1498 C C . ILE A 1 195 ? -17.196 8.032 31.419 1.00 90.19 195 ILE A C 1
ATOM 1500 O O . ILE A 1 195 ? -17.669 7.532 30.405 1.00 90.19 195 ILE A O 1
ATOM 1504 N N . MET A 1 196 ? -17.907 8.826 32.227 1.00 89.69 196 MET A N 1
ATOM 1505 C CA . MET A 1 196 ? -19.345 9.064 32.049 1.00 89.69 196 MET A CA 1
ATOM 1506 C C . MET A 1 196 ? -19.699 9.557 30.643 1.00 89.69 196 MET A C 1
ATOM 1508 O O . MET A 1 196 ? -20.649 9.061 30.043 1.00 89.69 196 MET A O 1
ATOM 1512 N N . ARG A 1 197 ? -18.925 10.493 30.072 1.00 90.62 197 ARG A N 1
ATOM 1513 C CA . ARG A 1 197 ? -19.125 10.953 28.688 1.00 90.62 197 ARG A CA 1
ATOM 1514 C C . ARG A 1 197 ? -19.010 9.802 27.691 1.00 90.62 197 ARG A C 1
ATOM 1516 O O . ARG A 1 197 ? -19.815 9.715 26.770 1.00 90.62 197 ARG A O 1
ATOM 1523 N N . THR A 1 198 ? -18.033 8.918 27.888 1.00 91.06 198 THR A N 1
ATOM 1524 C CA . THR A 1 198 ? -17.847 7.750 27.021 1.00 91.06 198 THR A CA 1
ATOM 1525 C C . THR A 1 198 ? -19.001 6.763 27.161 1.00 91.06 198 THR A C 1
ATOM 1527 O O . THR A 1 198 ? -19.509 6.296 26.149 1.00 91.06 198 THR A O 1
ATOM 1530 N N . VAL A 1 199 ? -19.463 6.492 28.385 1.00 90.06 199 VAL A N 1
ATOM 1531 C CA . VAL A 1 199 ? -20.607 5.600 28.618 1.00 90.06 199 VAL A CA 1
ATOM 1532 C C . VAL A 1 199 ? -21.882 6.180 28.000 1.00 90.06 199 VAL A C 1
ATOM 1534 O O . VAL A 1 199 ? -22.574 5.476 27.275 1.00 90.06 199 VAL A O 1
ATOM 1537 N N . ARG A 1 200 ? -22.155 7.483 28.166 1.00 89.56 200 ARG A N 1
ATOM 1538 C CA . ARG A 1 200 ? -23.291 8.149 27.497 1.00 89.56 200 ARG A CA 1
ATOM 1539 C C . ARG A 1 200 ? -23.228 8.019 25.978 1.00 89.56 200 ARG A C 1
ATOM 1541 O O . ARG A 1 200 ? -24.244 7.763 25.350 1.00 89.56 200 ARG A O 1
ATOM 1548 N N . MET A 1 201 ? -22.040 8.168 25.390 1.00 89.38 201 MET A N 1
ATOM 1549 C CA . MET A 1 201 ? -21.851 7.977 23.948 1.00 89.38 201 MET A CA 1
ATOM 1550 C C . MET A 1 201 ? -22.049 6.513 23.530 1.00 89.38 201 MET A C 1
ATOM 1552 O O . MET A 1 201 ? -22.554 6.255 22.444 1.00 89.38 201 MET A O 1
ATOM 1556 N N . ALA A 1 202 ? -21.686 5.552 24.384 1.00 87.56 202 ALA A N 1
ATOM 1557 C CA . ALA A 1 202 ? -21.827 4.121 24.110 1.00 87.56 202 ALA A CA 1
ATOM 1558 C C . ALA A 1 202 ? -23.291 3.662 23.998 1.00 87.56 202 ALA A C 1
ATOM 1560 O O . ALA A 1 202 ? -23.571 2.714 23.255 1.00 87.56 202 ALA A O 1
ATOM 1561 N N . PHE A 1 203 ? -24.178 4.347 24.727 1.00 88.06 203 PHE A N 1
ATOM 1562 C CA . PHE A 1 203 ? -25.634 4.170 24.736 1.00 88.06 203 PHE A CA 1
ATOM 1563 C C . PHE A 1 203 ? -26.375 5.292 23.994 1.00 88.06 203 PHE A C 1
ATOM 1565 O O . PHE A 1 203 ? -27.590 5.424 24.125 1.00 88.06 203 PHE A O 1
ATOM 1572 N N . ALA A 1 204 ? -25.674 6.126 23.219 1.00 85.69 204 ALA A N 1
ATOM 1573 C CA . ALA A 1 204 ? -26.327 7.173 22.444 1.00 85.69 204 ALA A CA 1
ATOM 1574 C C . ALA A 1 204 ? -27.306 6.542 21.440 1.00 85.69 204 ALA A C 1
ATOM 1576 O O . ALA A 1 204 ? -26.939 5.637 20.691 1.00 85.69 204 ALA A O 1
ATOM 1577 N N . GLY A 1 205 ? -28.558 7.004 21.451 1.00 81.12 205 GLY A N 1
ATOM 1578 C CA . GLY A 1 205 ? -29.636 6.438 20.632 1.00 81.12 205 GLY A CA 1
ATOM 1579 C C . GLY A 1 205 ? -30.275 5.171 21.211 1.00 81.12 205 GLY A C 1
ATOM 1580 O O . GLY A 1 205 ? -31.224 4.654 20.633 1.00 81.12 205 GLY A O 1
ATOM 1581 N N . THR A 1 206 ? -29.798 4.674 22.353 1.00 77.62 206 THR A N 1
ATOM 1582 C CA . THR A 1 206 ? -30.481 3.647 23.146 1.00 77.62 206 THR A CA 1
ATOM 1583 C C . THR A 1 206 ? -31.263 4.348 24.261 1.00 77.62 206 THR A C 1
ATOM 1585 O O . THR A 1 206 ? -30.742 5.273 24.879 1.00 77.62 206 THR A O 1
ATOM 1588 N N . ASN A 1 207 ? -32.498 3.927 24.556 1.00 77.88 207 ASN A N 1
ATOM 1589 C CA . ASN A 1 207 ? -33.334 4.500 25.629 1.00 77.88 207 ASN A CA 1
ATOM 1590 C C . ASN A 1 207 ? -32.847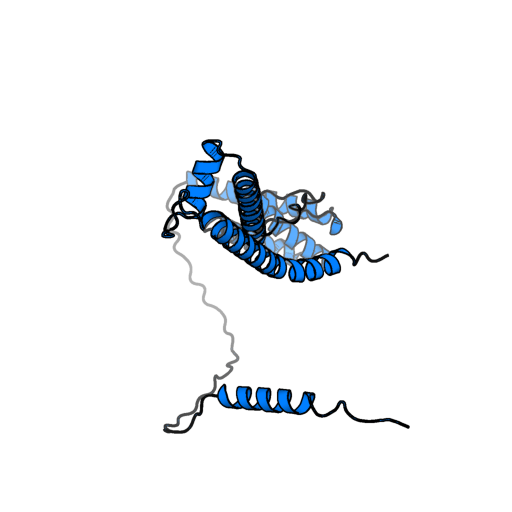 4.088 27.038 1.00 77.88 207 ASN A C 1
ATOM 1592 O O . ASN A 1 207 ? -33.615 3.627 27.880 1.00 77.88 207 ASN A O 1
ATOM 1596 N N . VAL A 1 208 ? -31.541 4.190 27.288 1.00 81.56 208 VAL A N 1
ATOM 1597 C CA . VAL A 1 208 ? -30.879 3.762 28.521 1.00 81.56 208 VAL A CA 1
ATOM 1598 C C . VAL A 1 208 ? -30.407 4.991 29.278 1.00 81.56 208 VAL A C 1
ATOM 1600 O O . VAL A 1 208 ? -29.486 5.688 28.856 1.00 81.56 208 VAL A O 1
ATOM 1603 N N . SER A 1 209 ? -31.030 5.244 30.427 1.00 81.00 209 SER A N 1
ATOM 1604 C CA . SER A 1 209 ? -30.555 6.254 31.368 1.00 81.00 209 SER A CA 1
ATOM 1605 C C . SER A 1 209 ? -29.585 5.626 32.369 1.00 81.00 209 SER A C 1
ATOM 1607 O O . SER A 1 209 ? -29.845 4.558 32.915 1.00 81.00 209 SER A O 1
ATOM 1609 N N . LEU A 1 210 ? -28.473 6.315 32.637 1.00 80.38 210 LEU A N 1
ATOM 1610 C CA . LEU A 1 210 ? -27.435 5.861 33.574 1.00 80.38 210 LEU A CA 1
ATOM 1611 C C . LEU A 1 210 ? -27.890 5.846 35.040 1.00 80.38 210 LEU A C 1
ATOM 1613 O O . LEU A 1 210 ? -27.192 5.292 35.880 1.00 80.38 210 LEU A O 1
ATOM 1617 N N . SER A 1 211 ? -29.029 6.470 35.342 1.00 78.94 211 SER A N 1
ATOM 1618 C CA . SER A 1 211 ? -29.623 6.512 36.683 1.00 78.94 211 SER A CA 1
ATOM 1619 C C . SER A 1 211 ? -30.638 5.390 36.925 1.00 78.94 211 SER A C 1
ATOM 1621 O O . SER A 1 211 ? -31.229 5.334 37.998 1.00 78.94 211 SER A O 1
ATOM 1623 N N . GLN A 1 212 ? -30.882 4.528 35.934 1.00 82.56 212 GLN A N 1
ATOM 1624 C CA . GLN A 1 212 ? -31.804 3.403 36.073 1.00 82.56 212 GLN A CA 1
ATOM 1625 C C . GLN A 1 212 ? -31.185 2.298 36.946 1.00 82.56 212 GLN A C 1
ATOM 1627 O O . GLN A 1 212 ? -29.977 2.063 36.863 1.00 82.56 212 GLN A O 1
ATOM 1632 N N . PRO A 1 213 ? -31.993 1.580 37.746 1.00 79.56 213 PRO A N 1
ATOM 1633 C CA . PRO A 1 213 ? -31.499 0.489 38.589 1.00 79.56 213 PRO A CA 1
ATOM 1634 C C . PRO A 1 213 ? -30.970 -0.702 37.769 1.00 79.56 213 PRO A C 1
ATOM 1636 O O . PRO A 1 213 ? -30.126 -1.454 38.248 1.00 79.56 213 PRO A O 1
ATOM 1639 N N . ASP A 1 214 ? -31.415 -0.847 36.517 1.00 86.94 214 ASP A N 1
ATOM 1640 C CA . ASP A 1 214 ? -31.037 -1.933 35.604 1.00 86.94 214 ASP A CA 1
ATOM 1641 C C . ASP A 1 214 ? -29.739 -1.671 34.813 1.00 86.94 214 ASP A C 1
ATOM 1643 O O . ASP A 1 214 ? -29.339 -2.473 33.963 1.00 86.94 214 ASP A O 1
ATOM 1647 N N . ILE A 1 215 ? -29.041 -0.563 35.089 1.00 87.06 215 ILE A N 1
ATOM 1648 C CA . ILE A 1 215 ? -27.876 -0.147 34.302 1.00 87.06 215 ILE A CA 1
ATOM 1649 C C . ILE A 1 215 ? -26.751 -1.188 34.313 1.00 87.06 215 ILE A C 1
ATOM 1651 O O . ILE A 1 215 ? -26.096 -1.400 33.295 1.00 87.06 215 ILE A O 1
ATOM 1655 N N . THR A 1 216 ? -26.546 -1.887 35.431 1.00 87.25 216 THR A N 1
ATOM 1656 C CA . THR A 1 216 ? -25.508 -2.921 35.565 1.00 87.25 216 THR A CA 1
ATOM 1657 C C . THR A 1 216 ? -25.738 -4.093 34.612 1.00 87.25 216 THR A C 1
ATOM 1659 O O . THR A 1 216 ? -24.784 -4.613 34.024 1.00 87.25 216 THR A O 1
ATOM 1662 N N . GLN A 1 217 ? -27.000 -4.479 34.411 1.00 89.56 217 GLN A N 1
ATOM 1663 C CA . GLN A 1 217 ? -27.367 -5.524 33.462 1.00 89.56 217 GLN A CA 1
ATOM 1664 C C . GLN A 1 217 ? -27.116 -5.052 32.026 1.00 89.56 217 GLN A C 1
ATOM 1666 O O . GLN A 1 217 ? -26.376 -5.699 31.288 1.00 89.56 217 GLN A O 1
ATOM 1671 N N . LYS A 1 218 ? -27.609 -3.862 31.669 1.00 89.75 218 LYS A N 1
ATOM 1672 C CA . LYS A 1 218 ? -27.415 -3.261 30.337 1.00 89.75 218 LYS A CA 1
ATOM 1673 C C . LYS A 1 218 ? -25.945 -3.035 29.979 1.00 89.75 218 LYS A C 1
ATOM 1675 O O . LYS A 1 218 ? -25.553 -3.154 28.819 1.00 89.75 218 LYS A O 1
ATOM 1680 N N . LEU A 1 219 ? -25.104 -2.715 30.964 1.00 91.31 219 LEU A N 1
ATOM 1681 C CA . LEU A 1 219 ? -23.652 -2.635 30.786 1.00 91.31 219 LEU A CA 1
ATOM 1682 C C . LEU A 1 219 ? -23.054 -3.990 30.419 1.00 91.31 219 LEU A C 1
ATOM 1684 O O . LEU A 1 219 ? -22.177 -4.046 29.562 1.00 91.31 219 LEU A O 1
ATOM 1688 N N . THR A 1 220 ? -23.521 -5.060 31.058 1.00 91.88 220 THR A N 1
ATOM 1689 C CA . THR A 1 220 ? -23.037 -6.421 30.805 1.00 91.88 220 THR A CA 1
ATOM 1690 C C . THR A 1 220 ? -23.453 -6.883 29.413 1.00 91.88 220 THR A C 1
ATOM 1692 O O . THR A 1 220 ? -22.586 -7.234 28.622 1.00 91.88 220 THR A O 1
ATOM 1695 N N . GLU A 1 221 ? -24.726 -6.713 29.051 1.00 93.00 221 GLU A N 1
ATOM 1696 C CA . GLU A 1 221 ? -25.231 -6.996 27.699 1.00 93.00 221 GLU A CA 1
ATOM 1697 C C . GLU A 1 221 ? -24.433 -6.242 26.622 1.00 93.00 221 GLU A C 1
ATOM 1699 O O . GLU A 1 221 ? -24.067 -6.794 25.583 1.00 93.00 221 GLU A O 1
ATOM 1704 N N . ARG A 1 222 ? -24.092 -4.974 26.885 1.00 92.88 222 ARG A N 1
ATOM 1705 C CA . ARG A 1 222 ? -23.289 -4.169 25.960 1.00 92.88 222 ARG A CA 1
ATOM 1706 C C . ARG A 1 222 ? -21.838 -4.639 25.860 1.00 92.88 222 ARG A C 1
ATOM 1708 O O . ARG A 1 222 ? -21.249 -4.551 24.782 1.00 92.88 222 ARG A O 1
ATOM 1715 N N . ILE A 1 223 ? -21.244 -5.091 26.962 1.00 93.69 223 ILE A N 1
ATOM 1716 C CA . ILE A 1 223 ? -19.898 -5.675 26.957 1.00 93.69 223 ILE A CA 1
ATOM 1717 C C . ILE A 1 223 ? -19.906 -6.973 26.146 1.00 93.69 223 ILE A C 1
ATOM 1719 O O . ILE A 1 223 ? -19.034 -7.140 25.292 1.00 93.69 223 ILE A O 1
ATOM 1723 N N . ASP A 1 224 ? -20.903 -7.830 26.344 1.00 96.00 224 ASP A N 1
ATOM 1724 C CA . ASP A 1 224 ? -21.027 -9.113 25.651 1.00 96.00 224 ASP A CA 1
ATOM 1725 C C . ASP A 1 224 ? -21.222 -8.920 24.137 1.00 96.00 224 ASP A C 1
ATOM 1727 O O . ASP A 1 224 ? -20.520 -9.548 23.343 1.00 96.00 224 ASP A O 1
ATOM 1731 N N . ASP A 1 225 ? -22.060 -7.962 23.714 1.00 94.50 225 ASP A N 1
ATOM 1732 C CA . ASP A 1 225 ? -22.191 -7.558 22.301 1.00 94.50 225 ASP A CA 1
ATOM 1733 C C . ASP A 1 225 ? -20.833 -7.139 21.704 1.00 94.50 225 ASP A C 1
ATOM 1735 O O . ASP A 1 225 ? -20.428 -7.587 20.626 1.00 94.50 225 ASP A O 1
ATOM 1739 N N . LEU A 1 226 ? -20.063 -6.310 22.417 1.00 94.12 226 LEU A N 1
ATOM 1740 C CA . LEU A 1 226 ? -18.740 -5.885 21.952 1.00 94.12 226 LEU A CA 1
ATOM 1741 C C . LEU A 1 226 ? -17.751 -7.055 21.878 1.00 94.12 226 LEU A C 1
ATOM 174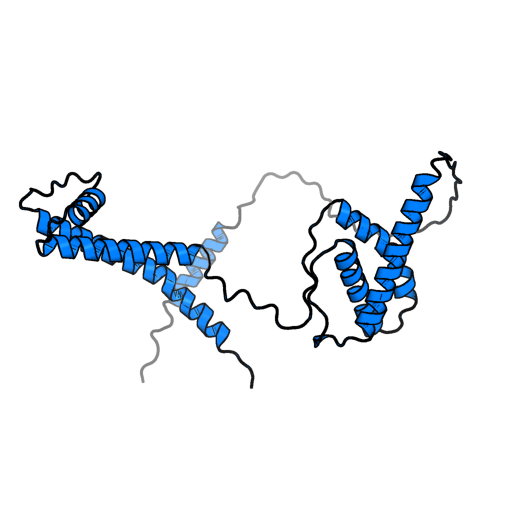3 O O . LEU A 1 226 ? -16.979 -7.129 20.917 1.00 94.12 226 LEU A O 1
ATOM 1747 N N . GLN A 1 227 ? -17.780 -7.979 22.839 1.00 95.12 227 GLN A N 1
ATOM 1748 C CA . GLN A 1 227 ? -16.957 -9.189 22.816 1.00 95.12 227 GLN A CA 1
ATOM 1749 C C . GLN A 1 227 ? -17.319 -10.089 21.628 1.00 95.12 227 GLN A C 1
ATOM 1751 O O . GLN A 1 227 ? -16.424 -10.529 20.898 1.00 95.12 227 GLN A O 1
ATOM 1756 N N . GLN A 1 228 ? -18.611 -10.291 21.364 1.00 95.94 228 GLN A N 1
ATOM 1757 C CA . GLN A 1 228 ? -19.093 -11.063 20.219 1.00 95.94 228 GLN A CA 1
ATOM 1758 C C . GLN A 1 228 ? -18.651 -10.429 18.892 1.00 95.94 228 GLN A C 1
ATOM 1760 O O . GLN A 1 228 ? -18.168 -11.121 17.989 1.00 95.94 228 GLN A O 1
ATOM 1765 N N . ARG A 1 229 ? -18.726 -9.097 18.779 1.00 95.25 229 ARG A N 1
ATOM 1766 C CA . ARG A 1 229 ? -18.256 -8.354 17.598 1.00 95.25 229 ARG A CA 1
ATOM 1767 C C . ARG A 1 229 ? -16.744 -8.455 17.411 1.00 95.25 229 ARG A C 1
ATOM 1769 O O . ARG A 1 229 ? -16.295 -8.664 16.283 1.00 95.25 229 ARG A O 1
ATOM 1776 N N . ILE A 1 230 ? -15.957 -8.362 18.487 1.00 94.94 230 ILE A N 1
ATOM 1777 C CA . ILE A 1 230 ? -14.501 -8.577 18.443 1.00 94.94 230 ILE A CA 1
ATOM 1778 C C . ILE A 1 230 ? -14.188 -9.994 17.959 1.00 94.94 230 ILE A C 1
ATOM 1780 O O . ILE A 1 230 ? -13.339 -10.153 17.081 1.00 94.94 230 ILE A O 1
ATOM 1784 N N . ALA A 1 231 ? -14.881 -11.013 18.472 1.00 93.94 231 ALA A N 1
ATOM 1785 C CA . ALA A 1 231 ? -14.692 -12.395 18.039 1.00 93.94 231 ALA A CA 1
ATOM 1786 C C . ALA A 1 231 ? -15.014 -12.569 16.544 1.00 93.94 231 ALA A C 1
ATOM 1788 O O . ALA A 1 231 ? -14.241 -13.191 15.812 1.00 93.94 231 ALA A O 1
ATOM 1789 N N . ALA A 1 232 ? -16.101 -11.962 16.059 1.00 93.44 232 ALA A N 1
ATOM 1790 C CA . ALA A 1 232 ? -16.466 -11.978 14.644 1.00 93.44 232 ALA A CA 1
ATOM 1791 C C . ALA A 1 232 ? -15.414 -11.287 13.755 1.00 93.44 232 ALA A C 1
ATOM 1793 O O . ALA A 1 232 ? -15.038 -11.814 12.708 1.00 93.44 232 ALA A O 1
ATOM 1794 N N . TRP A 1 233 ? -14.894 -10.130 14.171 1.00 93.44 233 TRP A N 1
ATOM 1795 C CA . TRP A 1 233 ? -13.812 -9.437 13.465 1.00 93.44 233 TRP A CA 1
ATOM 1796 C C . TRP A 1 233 ? -12.498 -10.225 13.491 1.00 93.44 233 TRP A C 1
ATOM 1798 O O . TRP A 1 233 ? -11.831 -10.323 12.464 1.00 93.44 233 TRP A O 1
ATOM 1808 N N . GLY A 1 234 ? -12.161 -10.853 14.619 1.00 91.88 234 GLY A N 1
ATOM 1809 C CA . GLY A 1 234 ? -10.991 -11.722 14.746 1.00 91.88 234 GLY A CA 1
ATOM 1810 C C . GLY A 1 234 ? -11.063 -12.944 13.826 1.00 91.88 234 GLY A C 1
ATOM 1811 O O . GLY A 1 234 ? -10.076 -13.272 13.167 1.00 91.88 234 GLY A O 1
ATOM 1812 N N . LYS A 1 235 ? -12.245 -13.564 13.692 1.00 88.50 235 LYS A N 1
ATOM 1813 C CA . LYS A 1 235 ? -12.484 -14.659 12.735 1.00 88.50 235 LYS A CA 1
ATOM 1814 C C . LYS A 1 235 ? -12.277 -14.240 11.278 1.00 88.50 235 LYS A C 1
ATOM 1816 O O . LYS A 1 235 ? -11.843 -15.065 10.493 1.00 88.50 235 LYS A O 1
ATOM 1821 N N . ARG A 1 236 ? -12.542 -12.983 10.905 1.00 85.75 236 ARG A N 1
ATOM 1822 C CA . ARG A 1 236 ? -12.268 -12.482 9.541 1.00 85.75 236 ARG A CA 1
ATOM 1823 C C . ARG A 1 236 ? -10.776 -12.310 9.264 1.00 85.75 236 ARG A C 1
ATOM 1825 O O . ARG A 1 236 ? -10.359 -12.373 8.117 1.00 85.75 236 ARG A O 1
ATOM 1832 N N . ILE A 1 237 ? -9.984 -12.083 10.309 1.00 85.94 237 ILE A N 1
ATOM 1833 C CA . ILE A 1 237 ? -8.543 -11.869 10.195 1.00 85.94 237 ILE A CA 1
ATOM 1834 C C . ILE A 1 237 ? -7.774 -13.207 10.214 1.00 85.94 237 ILE A C 1
ATOM 1836 O O . ILE A 1 237 ? -6.849 -13.388 9.428 1.00 85.94 237 ILE A O 1
ATOM 1840 N N . ARG A 1 238 ? -8.148 -14.159 11.081 1.00 76.06 238 ARG A N 1
ATOM 1841 C CA . ARG A 1 238 ? -7.375 -15.391 11.354 1.00 76.06 238 ARG A CA 1
ATOM 1842 C C . ARG A 1 238 ? -7.105 -16.311 10.138 1.00 76.06 238 ARG A C 1
ATOM 1844 O O . ARG A 1 238 ? -5.963 -16.743 10.024 1.00 76.06 238 ARG A O 1
ATOM 1851 N N . PRO A 1 239 ? -8.058 -16.608 9.232 1.00 65.56 239 PRO A N 1
ATOM 1852 C CA . PRO A 1 239 ? -7.813 -17.480 8.075 1.00 65.56 239 PRO A CA 1
ATOM 1853 C C . PRO A 1 239 ? -6.720 -16.929 7.157 1.00 65.56 239 PRO A C 1
ATOM 1855 O O . PRO A 1 239 ? -5.902 -17.666 6.626 1.00 65.56 239 PRO A O 1
ATOM 1858 N N . ILE A 1 240 ? -6.661 -15.605 7.041 1.00 58.75 240 ILE A N 1
ATOM 1859 C CA . ILE A 1 240 ? -5.724 -14.905 6.165 1.00 58.75 240 ILE A CA 1
ATOM 1860 C C . ILE A 1 240 ? -4.292 -14.978 6.720 1.00 58.75 240 ILE A C 1
ATOM 1862 O O . ILE A 1 240 ? -3.335 -15.028 5.959 1.00 58.75 240 ILE A O 1
ATOM 1866 N N . TYR A 1 241 ? -4.127 -15.059 8.042 1.00 55.25 241 TYR A N 1
ATOM 1867 C CA . TYR A 1 241 ? -2.809 -15.220 8.666 1.00 55.25 241 TYR A CA 1
ATOM 1868 C C . TYR A 1 241 ? -2.160 -16.579 8.397 1.00 55.25 241 TYR A C 1
ATOM 1870 O O . TYR A 1 241 ? -0.937 -16.655 8.403 1.00 55.25 241 TYR A O 1
ATOM 1878 N N . LEU A 1 242 ? -2.947 -17.637 8.186 1.00 53.91 242 LEU A N 1
ATOM 1879 C CA . LEU A 1 242 ? -2.397 -18.950 7.838 1.00 53.91 242 LEU A CA 1
ATOM 1880 C C . LEU A 1 242 ? -1.902 -18.953 6.388 1.00 53.91 242 LEU A C 1
ATOM 1882 O O . LEU A 1 242 ? -0.766 -19.342 6.142 1.00 53.91 242 LEU A O 1
ATOM 1886 N N . VAL A 1 243 ? -2.682 -18.363 5.478 1.00 54.41 243 VAL A N 1
ATOM 1887 C CA . VAL A 1 243 ? -2.330 -18.245 4.054 1.00 54.41 243 VAL A CA 1
ATOM 1888 C C . VAL A 1 243 ? -1.041 -17.447 3.836 1.00 54.41 243 VAL A C 1
ATOM 1890 O O . VAL A 1 243 ? -0.218 -17.841 3.024 1.00 54.41 243 VAL A O 1
ATOM 1893 N N . TYR A 1 244 ? -0.812 -16.350 4.566 1.00 49.84 244 TYR A N 1
ATOM 1894 C CA . TYR A 1 244 ? 0.428 -15.573 4.400 1.00 49.84 244 TYR A CA 1
ATOM 1895 C C . TYR A 1 244 ? 1.639 -16.158 5.144 1.00 49.84 244 TYR A C 1
ATOM 1897 O O . TYR A 1 244 ? 2.767 -15.887 4.754 1.00 49.84 244 TYR A O 1
ATOM 1905 N N . ARG A 1 245 ? 1.442 -16.982 6.183 1.00 42.78 245 ARG A N 1
ATOM 1906 C CA . ARG A 1 245 ? 2.553 -17.614 6.918 1.00 42.78 245 ARG A CA 1
ATOM 1907 C C . ARG A 1 245 ? 3.130 -18.832 6.188 1.00 42.78 245 ARG A C 1
ATOM 1909 O O . ARG A 1 245 ? 4.323 -19.098 6.309 1.00 42.78 245 ARG A O 1
ATOM 1916 N N . GLU A 1 246 ? 2.305 -19.549 5.428 1.00 42.00 246 GLU A N 1
ATOM 1917 C CA . GLU A 1 246 ? 2.752 -20.661 4.572 1.00 42.00 246 GLU A CA 1
ATOM 1918 C C . GLU A 1 246 ? 3.566 -20.177 3.362 1.00 42.00 246 GLU A C 1
ATOM 1920 O O . GLU A 1 246 ? 4.466 -20.875 2.910 1.00 42.00 246 GLU A O 1
ATOM 1925 N N . VAL A 1 247 ? 3.324 -18.954 2.878 1.00 51.59 247 VAL A N 1
ATOM 1926 C CA . VAL A 1 247 ? 4.063 -18.386 1.735 1.00 51.59 247 VAL A CA 1
ATOM 1927 C C . VAL A 1 247 ? 5.469 -17.913 2.133 1.00 51.59 247 VAL A C 1
ATOM 1929 O O . VAL A 1 247 ? 6.399 -18.035 1.343 1.00 51.59 247 VAL A O 1
ATOM 1932 N N . ASP A 1 248 ? 5.660 -17.450 3.371 1.00 44.12 248 ASP A N 1
ATOM 1933 C CA . ASP A 1 248 ? 6.953 -16.933 3.849 1.00 44.12 248 ASP A CA 1
ATOM 1934 C C . ASP A 1 248 ? 7.921 -18.028 4.353 1.00 44.12 248 ASP A C 1
ATOM 1936 O O . ASP A 1 248 ? 9.049 -17.723 4.739 1.00 44.12 248 ASP A O 1
ATOM 1940 N N . THR A 1 249 ? 7.508 -19.303 4.376 1.00 47.62 249 THR A N 1
ATOM 1941 C CA . THR A 1 249 ? 8.319 -20.421 4.913 1.00 47.62 249 THR A CA 1
ATOM 1942 C C . THR A 1 249 ? 8.989 -21.298 3.855 1.00 47.62 249 THR A C 1
ATOM 1944 O O . THR A 1 249 ? 9.736 -22.204 4.213 1.00 47.62 249 THR A O 1
ATOM 1947 N N . VAL A 1 250 ? 8.817 -21.004 2.564 1.00 46.56 250 VAL A N 1
ATOM 1948 C CA . VAL A 1 250 ? 9.527 -21.712 1.487 1.00 46.56 250 VAL A CA 1
ATOM 1949 C C . VAL A 1 250 ? 10.801 -20.940 1.122 1.00 46.56 250 VAL A C 1
ATOM 1951 O O . VAL A 1 250 ? 10.842 -20.179 0.159 1.00 46.56 250 VAL A O 1
ATOM 1954 N N . GLN A 1 251 ? 11.845 -21.107 1.934 1.00 36.56 251 GLN A N 1
ATOM 1955 C CA . GLN A 1 251 ? 13.232 -20.864 1.522 1.00 36.56 251 GLN A CA 1
ATOM 1956 C C . GLN A 1 251 ? 13.788 -22.200 0.999 1.00 36.56 251 GLN A C 1
ATOM 1958 O O . GLN A 1 251 ? 13.724 -23.176 1.747 1.00 36.56 251 GLN A O 1
ATOM 1963 N N . PRO A 1 252 ? 14.286 -22.296 -0.247 1.00 49.88 252 PRO A N 1
ATOM 1964 C CA . PRO A 1 252 ? 15.043 -23.467 -0.674 1.00 49.88 252 PRO A CA 1
ATOM 1965 C C . PRO A 1 252 ? 16.446 -23.431 -0.047 1.00 49.88 252 PRO A C 1
ATOM 1967 O O . PRO A 1 252 ? 17.071 -22.369 -0.003 1.00 49.88 252 PRO A O 1
ATOM 1970 N N . GLU A 1 253 ? 16.884 -24.585 0.461 1.00 40.59 253 GLU A N 1
ATOM 1971 C CA . GLU A 1 253 ? 18.276 -24.873 0.848 1.00 40.59 253 GLU A CA 1
ATOM 1972 C C . GLU A 1 253 ? 19.225 -24.854 -0.357 1.00 40.59 253 GLU A C 1
ATOM 1974 O O . GLU A 1 253 ? 18.783 -25.236 -1.469 1.00 40.59 253 GLU A O 1
#

pLDDT: mean 74.17, std 21.91, range [27.77, 96.0]

Organism: Parnassius apollo (NCBI:txid110799)